Protein AF-A0A0G0SW68-F1 (afdb_monomer_lite)

Foldseek 3Di:
DDDDDDDDDDPVPDADDPDPPFHPVLVCLQVVLQVQLVVLVVDPDDPVVSVVSSVVSNVRSVQQNPPDDPNHRVVVVVVVVVCVVPPDPDDDDDPPPPDPPPDPPPPPPPPPPVPPPCPVVVVVVVVPDDPPDDPVNVVVVVVVVVVVVVVCVVVVDDDDDDDDDDDDDDDDDDDDDDDDDDDDDDDDDDDDDDCPDDDDDPDPPDDDDPDDDDDDDDDDDDDDDPDDDPDDDDPDDDDDDPVNDFDDPDPDPPDDDGWDADPVRDTDPPDDD

pLDDT: mean 71.44, std 17.66, range [34.44, 97.5]

Secondary structure (DSSP, 8-state):
----PPPPPPGGG---EEETTEEHHHHHHHHHHHHHHHHHHHS---HHHHHHHHHHHHHHHHHHHH-EETTEEHHHHHHHHHHHHHS-S------------S---S----------TTHHHHHHHHHHSPP---HHHHHHHHHHHHHHHHHHHHHS-----PPP-PPP---------PPPPPPPPPP-PPPPPP-----------------------------------S-----------GGGPPPPPPSSTT------B-TTSPBPTT---

Sequence (273 aa):
MDQQHPIPQQISSYQFRLVGDMTLKQFFQLAGGALVSLLFYASPLHPLIKWPFIIFFALLGVALAFLPFEERPLERWIVAFFRSIYSPTIFFWQQGSAKPVFFQEEATAPTEKIIAPGGEAALKAYLSAPPSRSPVLAVLENAEQAFLSKIAQLFGGGGYVPSPLAQGPSIQGQPQPQKRPAVAIPQTTPTPLADTGIRPKFVVEEKPTEGGGPVPQFQTTGVGQAWGSKGAITDHAAQFSAEAAPPLPPTTPNTIVGQILDEEGKIVDAAII

Structure (mmCIF, N/CA/C/O backbone):
data_AF-A0A0G0SW68-F1
#
_entry.id   AF-A0A0G0SW68-F1
#
loop_
_atom_site.group_PDB
_atom_site.id
_atom_site.type_symbol
_atom_site.label_atom_id
_atom_site.label_alt_id
_atom_site.label_comp_id
_atom_site.label_asym_id
_atom_site.label_entity_id
_atom_site.label_seq_id
_atom_site.pdbx_PDB_ins_code
_atom_site.Cartn_x
_atom_site.Cartn_y
_atom_site.Cartn_z
_atom_site.occupancy
_atom_site.B_iso_or_equiv
_atom_site.auth_seq_id
_atom_site.auth_comp_id
_atom_site.auth_asym_id
_atom_site.auth_atom_id
_atom_site.pdbx_PDB_model_num
ATOM 1 N N . MET A 1 1 ? -34.419 27.506 19.859 1.00 50.41 1 MET A N 1
ATOM 2 C CA . MET A 1 1 ? -33.889 26.998 18.575 1.00 50.41 1 MET A CA 1
ATOM 3 C C . MET A 1 1 ? -32.388 27.000 18.735 1.00 50.41 1 MET A C 1
ATOM 5 O O . MET A 1 1 ? -31.736 27.980 18.395 1.00 50.41 1 MET A O 1
ATOM 9 N N . ASP A 1 2 ? -31.875 25.975 19.402 1.00 56.81 2 ASP A N 1
ATOM 10 C CA . ASP A 1 2 ? -30.468 25.923 19.780 1.00 56.81 2 ASP A CA 1
ATOM 11 C C . ASP A 1 2 ? -29.635 25.631 18.532 1.00 56.81 2 ASP A C 1
ATOM 13 O O . ASP A 1 2 ? -29.923 24.706 17.772 1.00 56.81 2 ASP A O 1
ATOM 17 N N . GLN A 1 3 ? -28.660 26.497 18.259 1.00 69.56 3 GLN A N 1
ATOM 18 C CA . GLN A 1 3 ? -27.800 26.394 17.086 1.00 69.56 3 GLN A CA 1
ATOM 19 C C . GLN A 1 3 ? -26.857 25.208 17.268 1.00 69.56 3 GLN A C 1
ATOM 21 O O . GLN A 1 3 ? -25.884 25.294 18.010 1.00 69.56 3 GLN A O 1
ATOM 26 N N . GLN A 1 4 ? -27.157 24.105 16.584 1.00 71.00 4 GLN A N 1
ATOM 27 C CA . GLN A 1 4 ? -26.314 22.916 16.505 1.00 71.00 4 GLN A CA 1
ATOM 28 C C . GLN A 1 4 ? -24.911 23.310 16.009 1.00 71.00 4 GLN A C 1
ATOM 30 O O . GLN A 1 4 ? -24.737 23.708 14.856 1.00 71.00 4 GLN A O 1
ATOM 35 N N . HIS A 1 5 ? -23.903 23.217 16.872 1.00 68.38 5 HIS A N 1
ATOM 36 C CA . HIS A 1 5 ? -22.515 23.446 16.477 1.00 68.38 5 HIS A CA 1
ATOM 37 C C . HIS A 1 5 ? -22.052 22.265 15.605 1.00 68.38 5 HIS A C 1
ATOM 39 O O . HIS A 1 5 ? -22.295 21.113 15.979 1.00 68.38 5 HIS A O 1
ATOM 45 N N . PRO A 1 6 ? -21.418 22.504 14.443 1.00 79.56 6 PRO A N 1
ATOM 46 C CA . PRO A 1 6 ? -20.954 21.425 13.583 1.00 79.56 6 PRO A CA 1
ATOM 47 C C . PRO A 1 6 ? -19.900 20.579 14.305 1.00 79.56 6 PRO A C 1
ATOM 49 O O . PRO A 1 6 ? -18.955 21.099 14.898 1.00 79.56 6 PRO A O 1
ATOM 52 N N . ILE A 1 7 ? -20.080 19.260 14.253 1.00 78.94 7 ILE A N 1
ATOM 53 C CA . ILE A 1 7 ? -19.154 18.282 14.830 1.00 78.94 7 ILE A CA 1
ATOM 54 C C . ILE A 1 7 ? -17.830 18.354 14.050 1.00 78.94 7 ILE A C 1
ATOM 56 O O . ILE A 1 7 ? -17.869 18.360 12.815 1.00 78.94 7 ILE A O 1
ATOM 60 N N . PRO A 1 8 ? -16.662 18.397 14.722 1.00 71.31 8 PRO A N 1
ATOM 61 C CA . PRO A 1 8 ? -15.370 18.416 14.048 1.00 71.31 8 PRO A CA 1
ATOM 62 C C . PRO A 1 8 ? -15.222 17.181 13.153 1.00 71.31 8 PRO A C 1
ATOM 64 O O . PRO A 1 8 ? -15.280 16.038 13.609 1.00 71.31 8 PRO A O 1
ATOM 67 N N . GLN A 1 9 ? -15.050 17.431 11.856 1.00 73.75 9 GLN A N 1
ATOM 68 C CA . GLN A 1 9 ? -14.791 16.401 10.859 1.00 73.75 9 GLN A CA 1
ATOM 69 C C . GLN A 1 9 ? -13.461 15.713 11.187 1.00 73.75 9 GLN A C 1
ATOM 71 O O . GLN A 1 9 ? -12.481 16.372 11.540 1.00 73.75 9 GLN A O 1
ATOM 76 N N . GLN A 1 10 ? -13.420 14.383 11.098 1.00 70.62 10 GLN A N 1
ATOM 77 C CA . GLN A 1 10 ? -12.208 13.643 11.428 1.00 70.62 10 GLN A CA 1
ATOM 78 C C . GLN A 1 10 ? -11.068 13.982 10.458 1.00 70.62 10 GLN A C 1
ATOM 80 O O . GLN A 1 10 ? -11.148 13.722 9.263 1.00 70.62 10 GLN A O 1
ATOM 85 N N . ILE A 1 11 ? -9.970 14.500 11.007 1.00 65.44 11 ILE A N 1
ATOM 86 C CA . ILE A 1 11 ? -8.700 14.784 10.314 1.00 65.44 11 ILE A CA 1
ATOM 87 C C . ILE A 1 11 ? -7.854 13.528 10.018 1.00 65.44 11 ILE A C 1
ATOM 89 O O . ILE A 1 11 ? -6.738 13.630 9.514 1.00 65.44 11 ILE A O 1
ATOM 93 N N . SER A 1 12 ? -8.353 12.329 10.327 1.00 61.19 12 SER A N 1
ATOM 94 C CA . SER A 1 12 ? -7.591 11.074 10.249 1.00 61.19 12 SER A CA 1
ATOM 95 C C . SER A 1 12 ? -7.377 10.547 8.822 1.00 61.19 12 SER A C 1
ATOM 97 O O . SER A 1 12 ? -6.561 9.649 8.622 1.00 61.19 12 SER A O 1
ATOM 99 N N . SER A 1 13 ? -8.052 11.105 7.811 1.00 64.69 13 SER A N 1
ATOM 100 C CA . SER A 1 13 ? -7.931 10.675 6.410 1.00 64.69 13 SER A CA 1
ATOM 101 C C . SER A 1 13 ? -6.888 11.447 5.593 1.00 64.69 13 SER A C 1
ATOM 103 O O . SER A 1 13 ? -6.815 11.262 4.376 1.00 64.69 13 SER A O 1
ATOM 105 N N . TYR A 1 14 ? -6.082 12.317 6.213 1.00 75.94 14 TYR A N 1
ATOM 106 C CA . TYR A 1 14 ? -5.039 13.042 5.488 1.00 75.94 14 TYR A CA 1
ATOM 107 C C . TYR A 1 14 ? -3.876 12.109 5.129 1.00 75.94 14 TYR A C 1
ATOM 109 O O . TYR A 1 14 ? -3.091 11.694 5.981 1.00 75.94 14 TYR A O 1
ATOM 117 N N . GLN A 1 15 ? -3.747 11.784 3.843 1.00 74.25 15 GLN A N 1
ATOM 118 C CA . GLN A 1 15 ? -2.553 11.129 3.326 1.00 74.25 15 GLN A CA 1
ATOM 119 C C . GLN A 1 15 ? -1.513 12.181 2.961 1.00 74.25 15 GLN A C 1
ATOM 121 O O . GLN A 1 15 ? -1.759 13.065 2.141 1.00 74.25 15 GLN A O 1
ATOM 126 N N . PHE A 1 16 ? -0.332 12.055 3.556 1.00 76.12 16 PHE A N 1
ATOM 127 C CA . PHE A 1 16 ? 0.761 12.979 3.319 1.00 76.12 16 PHE A CA 1
ATOM 128 C C . PHE A 1 16 ? 1.252 12.883 1.865 1.00 76.12 16 PHE A C 1
ATOM 130 O O . PHE A 1 16 ? 1.788 11.853 1.433 1.00 76.12 16 PHE A O 1
ATOM 137 N N . ARG A 1 17 ? 1.062 13.969 1.112 1.00 82.50 17 ARG A N 1
ATOM 138 C CA . ARG A 1 17 ? 1.584 14.144 -0.246 1.00 82.50 17 ARG A CA 1
ATOM 139 C C . ARG A 1 17 ? 2.995 14.740 -0.141 1.00 82.50 17 ARG A C 1
ATOM 141 O O . ARG A 1 17 ? 3.138 15.928 0.113 1.00 82.50 17 ARG A O 1
ATOM 148 N N . LEU A 1 18 ? 4.034 13.898 -0.242 1.00 75.75 18 LEU A N 1
ATOM 149 C CA . LEU A 1 18 ? 5.449 14.323 -0.133 1.00 75.75 18 LEU A CA 1
ATOM 150 C C . LEU A 1 18 ? 6.017 14.753 -1.493 1.00 75.75 18 LEU A C 1
ATOM 152 O O . LEU A 1 18 ? 6.889 15.615 -1.550 1.00 75.75 18 LEU A O 1
ATOM 156 N N . VAL A 1 19 ? 5.545 14.141 -2.584 1.00 81.19 19 VAL A N 1
ATOM 157 C CA . VAL A 1 19 ? 6.078 14.346 -3.937 1.00 81.19 19 VAL A CA 1
ATOM 158 C C . VAL A 1 19 ? 4.934 14.768 -4.857 1.00 81.19 19 VAL A C 1
ATOM 160 O O . VAL A 1 19 ? 4.192 13.932 -5.370 1.00 81.19 19 VAL A O 1
ATOM 163 N N . GLY A 1 20 ? 4.767 16.078 -5.050 1.00 84.69 20 GLY A N 1
ATOM 164 C CA . GLY A 1 20 ? 3.671 16.633 -5.853 1.00 84.69 20 GLY A CA 1
ATOM 165 C C . GLY A 1 20 ? 2.295 16.284 -5.278 1.00 84.69 20 GLY A C 1
ATOM 166 O O . GLY A 1 20 ? 2.077 16.414 -4.077 1.00 84.69 20 GLY A O 1
ATOM 167 N N . ASP A 1 21 ? 1.380 15.818 -6.136 1.00 84.50 21 ASP A N 1
ATOM 168 C CA . ASP A 1 21 ? 0.029 15.387 -5.740 1.00 84.50 21 ASP A CA 1
ATOM 169 C C . ASP A 1 21 ? -0.045 13.927 -5.245 1.00 84.50 21 ASP A C 1
ATOM 171 O O . ASP A 1 21 ? -1.121 13.389 -4.985 1.00 84.50 21 ASP A O 1
ATOM 175 N N . MET A 1 22 ? 1.107 13.259 -5.119 1.00 89.56 22 MET A N 1
ATOM 176 C CA . MET A 1 22 ? 1.187 11.835 -4.802 1.00 89.56 22 MET A CA 1
ATOM 177 C C . MET A 1 22 ? 1.629 11.586 -3.365 1.00 89.56 22 MET A C 1
ATOM 179 O O . MET A 1 22 ? 2.493 12.270 -2.804 1.00 89.56 22 MET A O 1
ATOM 183 N N . THR A 1 23 ? 1.079 10.527 -2.778 1.00 90.31 23 THR A N 1
ATOM 184 C CA . THR A 1 23 ? 1.554 10.005 -1.494 1.00 90.31 23 THR A CA 1
ATOM 185 C C . THR A 1 23 ? 2.922 9.343 -1.642 1.00 90.31 23 THR A C 1
ATOM 187 O O . THR A 1 23 ? 3.271 8.825 -2.706 1.00 90.31 23 THR A O 1
ATOM 190 N N . LEU A 1 24 ? 3.694 9.287 -0.551 1.00 89.81 24 LEU A N 1
ATOM 191 C CA . LEU A 1 24 ? 5.004 8.620 -0.544 1.00 89.81 24 LEU A CA 1
ATOM 192 C C . LEU A 1 24 ? 4.914 7.154 -1.009 1.00 89.81 24 LEU A C 1
ATOM 194 O O . LEU A 1 24 ? 5.783 6.661 -1.724 1.00 89.81 24 LEU A O 1
ATOM 198 N N . LYS A 1 25 ? 3.821 6.471 -0.655 1.00 89.06 25 LYS A N 1
ATOM 199 C CA . LYS A 1 25 ? 3.562 5.091 -1.070 1.00 89.06 25 LYS A CA 1
ATOM 200 C C . LYS A 1 25 ? 3.411 4.964 -2.591 1.00 89.06 25 LYS A C 1
ATOM 202 O O . LYS A 1 25 ? 4.042 4.101 -3.197 1.00 89.06 25 LYS A O 1
ATOM 207 N N . GLN A 1 26 ? 2.606 5.834 -3.199 1.00 91.31 26 GLN A N 1
ATOM 208 C CA . GLN A 1 26 ? 2.373 5.844 -4.647 1.00 91.31 26 GLN A CA 1
ATOM 209 C C . GLN A 1 26 ? 3.649 6.175 -5.421 1.00 91.31 26 GLN A C 1
ATOM 211 O O . GLN A 1 26 ? 3.911 5.574 -6.462 1.00 91.31 26 GLN A O 1
ATOM 216 N N . PHE A 1 27 ? 4.481 7.074 -4.885 1.00 92.44 27 PHE A N 1
ATOM 217 C CA . PHE A 1 27 ? 5.791 7.365 -5.460 1.00 92.44 27 PHE A CA 1
ATOM 218 C C . PHE A 1 27 ? 6.685 6.117 -5.504 1.00 92.44 27 PHE A C 1
ATOM 220 O O . PHE A 1 27 ? 7.244 5.816 -6.555 1.00 92.44 27 PHE A O 1
ATOM 227 N N . PHE A 1 28 ? 6.779 5.344 -4.415 1.00 93.00 28 PHE A N 1
ATOM 228 C CA . PHE A 1 28 ? 7.575 4.110 -4.408 1.00 93.00 28 PHE A CA 1
ATOM 229 C C . PHE A 1 28 ? 7.036 3.035 -5.357 1.00 93.00 28 PHE A C 1
ATOM 231 O O . PHE A 1 28 ? 7.828 2.333 -5.981 1.00 93.00 28 PHE A O 1
ATOM 238 N N . GLN A 1 29 ? 5.715 2.913 -5.505 1.00 93.44 29 GLN A N 1
ATOM 239 C CA . GLN A 1 29 ? 5.109 1.978 -6.461 1.00 93.44 29 GLN A CA 1
ATOM 240 C C . GLN A 1 29 ? 5.448 2.358 -7.911 1.00 93.44 29 GLN A C 1
ATOM 242 O O . GLN A 1 29 ? 5.875 1.505 -8.693 1.00 93.44 29 GLN A O 1
ATOM 247 N N . LEU A 1 30 ? 5.326 3.645 -8.251 1.00 94.69 30 LEU A N 1
ATOM 248 C CA . LEU A 1 30 ? 5.670 4.164 -9.573 1.00 94.69 30 LEU A CA 1
ATOM 249 C C . LEU A 1 30 ? 7.175 4.034 -9.854 1.00 94.69 30 LEU A C 1
ATOM 251 O O . LEU A 1 30 ? 7.570 3.523 -10.902 1.00 94.69 30 LEU A O 1
ATOM 255 N N . ALA A 1 31 ? 8.013 4.441 -8.897 1.00 95.12 31 ALA A N 1
ATOM 256 C CA . ALA A 1 31 ? 9.465 4.330 -8.983 1.00 95.12 31 ALA A CA 1
ATOM 257 C C . ALA A 1 31 ? 9.915 2.867 -9.096 1.00 95.12 31 ALA A C 1
ATOM 259 O O . ALA A 1 31 ? 10.811 2.568 -9.878 1.00 95.12 31 ALA A O 1
ATOM 260 N N . GLY A 1 32 ? 9.268 1.946 -8.377 1.00 96.00 32 GLY A N 1
ATOM 261 C CA . GLY A 1 32 ? 9.519 0.510 -8.480 1.00 96.00 32 GLY A CA 1
ATOM 262 C C . GLY A 1 32 ? 9.210 -0.036 -9.875 1.00 96.00 32 GLY A C 1
ATOM 263 O O . GLY A 1 32 ? 10.051 -0.714 -10.462 1.00 96.00 32 GLY A O 1
ATOM 264 N N . GLY A 1 33 ? 8.052 0.311 -10.449 1.00 95.94 33 GLY A N 1
ATOM 265 C CA . GLY A 1 33 ? 7.707 -0.074 -11.824 1.00 95.94 33 GLY A CA 1
ATOM 266 C C . GLY A 1 33 ? 8.669 0.506 -12.866 1.00 95.94 33 GLY A C 1
ATOM 267 O O . GLY A 1 33 ? 9.113 -0.209 -13.766 1.00 95.94 33 GLY A O 1
ATOM 268 N N . ALA A 1 34 ? 9.066 1.772 -12.703 1.00 96.44 34 ALA A N 1
ATOM 269 C CA . ALA A 1 34 ? 10.058 2.421 -13.559 1.00 96.44 34 ALA A CA 1
ATOM 270 C C . ALA A 1 34 ? 11.451 1.781 -13.429 1.00 96.44 34 ALA A C 1
ATOM 272 O O . ALA A 1 34 ? 12.117 1.553 -14.437 1.00 96.44 34 ALA A O 1
ATOM 273 N N . LEU A 1 35 ? 11.874 1.431 -12.211 1.00 97.50 35 LEU A N 1
ATOM 274 C CA . LEU A 1 35 ? 13.145 0.758 -11.952 1.00 97.50 35 LEU A CA 1
ATOM 275 C C . LEU A 1 35 ? 13.176 -0.632 -12.596 1.00 97.50 35 LEU A C 1
ATOM 277 O O . LEU A 1 35 ? 14.143 -0.969 -13.272 1.00 97.50 35 LEU A O 1
ATOM 281 N N . VAL A 1 36 ? 12.114 -1.427 -12.442 1.00 96.94 36 VAL A N 1
ATOM 282 C CA . VAL A 1 36 ? 12.018 -2.748 -13.084 1.00 96.94 36 VAL A CA 1
ATOM 283 C C . VAL A 1 36 ? 12.014 -2.611 -14.609 1.00 96.94 36 VAL A C 1
ATOM 285 O O . VAL A 1 36 ? 12.735 -3.335 -15.293 1.00 96.94 36 VAL A O 1
ATOM 288 N N . SER A 1 37 ? 11.275 -1.642 -15.150 1.00 95.88 37 SER A N 1
ATOM 289 C CA . SER A 1 37 ? 11.279 -1.325 -16.582 1.00 95.88 37 SER A CA 1
ATOM 290 C C . SER A 1 37 ? 12.687 -0.960 -17.088 1.00 95.88 37 SER A C 1
ATOM 292 O O . SER A 1 37 ? 13.136 -1.473 -18.117 1.00 95.88 37 SER A O 1
ATOM 294 N N . LEU A 1 38 ? 13.440 -0.168 -16.315 1.00 96.25 38 LEU A N 1
ATOM 295 C CA . LEU A 1 38 ? 14.835 0.175 -16.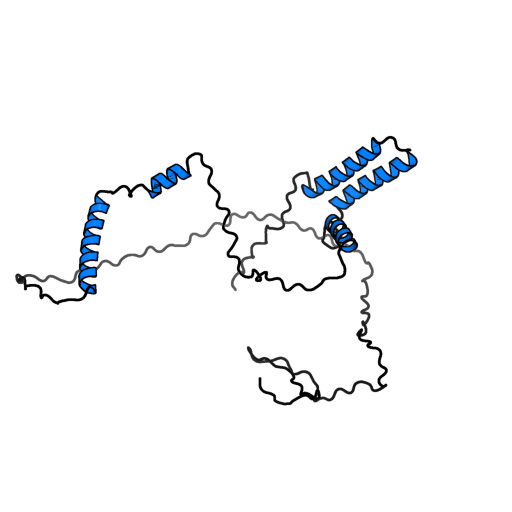598 1.00 96.25 38 LEU A CA 1
ATOM 296 C C . LEU A 1 38 ? 15.763 -1.052 -16.562 1.00 96.25 38 LEU A C 1
ATOM 298 O O . LEU A 1 38 ? 16.641 -1.173 -17.416 1.00 96.25 38 LEU A O 1
ATOM 302 N N . LEU A 1 39 ? 15.560 -1.987 -15.628 1.00 96.06 39 LEU A N 1
ATOM 303 C CA . LEU A 1 39 ? 16.325 -3.240 -15.580 1.00 96.06 39 LEU A CA 1
ATOM 304 C C . LEU A 1 39 ? 16.094 -4.093 -16.836 1.00 96.06 39 LEU A C 1
ATOM 306 O O . LEU A 1 39 ? 17.053 -4.611 -17.409 1.00 96.06 39 LEU A O 1
ATOM 310 N N . PHE A 1 40 ? 14.851 -4.193 -17.318 1.00 95.44 40 PHE A N 1
ATOM 311 C CA . PHE A 1 40 ? 14.561 -4.866 -18.591 1.00 95.44 40 PHE A CA 1
ATOM 312 C C . PHE A 1 40 ? 15.162 -4.133 -19.790 1.00 95.44 40 PHE A C 1
ATOM 314 O O . PHE A 1 40 ? 15.608 -4.779 -20.739 1.00 95.44 40 PHE A O 1
ATOM 321 N N . TYR A 1 41 ? 15.217 -2.802 -19.748 1.00 94.56 41 TYR A N 1
ATOM 322 C CA . TYR A 1 41 ? 15.881 -2.009 -20.777 1.00 94.56 41 TYR A CA 1
ATOM 323 C C . TYR A 1 41 ? 17.396 -2.252 -20.833 1.00 94.56 41 TYR A C 1
ATOM 325 O O . TYR A 1 41 ? 17.945 -2.349 -21.934 1.00 94.56 41 TYR A O 1
ATOM 333 N N . ALA A 1 42 ? 18.045 -2.387 -19.672 1.00 94.31 42 ALA A N 1
ATOM 334 C CA . ALA A 1 42 ? 19.479 -2.651 -19.541 1.00 94.31 42 ALA A CA 1
ATOM 335 C C . ALA A 1 42 ? 19.871 -4.118 -19.815 1.00 94.31 42 ALA A C 1
ATOM 337 O O . ALA A 1 42 ? 21.040 -4.409 -20.061 1.00 94.31 42 ALA A O 1
ATOM 338 N N . SER A 1 43 ? 18.912 -5.045 -19.778 1.00 94.62 43 SER A N 1
ATOM 339 C CA . SER A 1 43 ? 19.151 -6.468 -20.028 1.00 94.62 43 SER A CA 1
ATOM 340 C C . SER A 1 43 ? 19.413 -6.758 -21.521 1.00 94.62 43 SER A C 1
ATOM 342 O O . SER A 1 43 ? 18.729 -6.191 -22.381 1.00 94.62 43 SER A O 1
ATOM 344 N N . PRO A 1 44 ? 20.348 -7.668 -21.872 1.00 92.31 44 PRO A N 1
ATOM 345 C CA . PRO A 1 44 ? 20.684 -8.023 -23.258 1.00 92.31 44 PRO A CA 1
ATOM 346 C C . PRO A 1 44 ? 19.642 -8.955 -23.918 1.00 92.31 44 PRO A C 1
ATOM 348 O O . PRO A 1 44 ? 19.984 -9.958 -24.541 1.00 92.31 44 PRO A O 1
ATOM 351 N N . LEU A 1 45 ? 18.350 -8.643 -23.783 1.00 91.44 45 LEU A N 1
ATOM 352 C CA . LEU A 1 45 ? 17.250 -9.402 -24.386 1.00 91.44 45 LEU A CA 1
ATOM 353 C C . LEU A 1 45 ? 16.948 -8.932 -25.814 1.00 91.44 45 LEU A C 1
ATOM 355 O O . LEU A 1 45 ? 17.117 -7.760 -26.159 1.00 91.44 45 LEU A O 1
ATOM 359 N N . HIS A 1 46 ? 16.426 -9.846 -26.639 1.00 94.00 46 HIS A N 1
ATOM 360 C CA . HIS A 1 46 ? 16.016 -9.533 -28.007 1.00 94.00 46 HIS A CA 1
ATOM 361 C C . HIS A 1 46 ? 14.966 -8.398 -28.023 1.00 94.00 46 HIS A C 1
ATOM 363 O O . HIS A 1 46 ? 13.989 -8.474 -27.265 1.00 94.00 46 HIS A O 1
ATOM 369 N N . PRO A 1 47 ? 15.094 -7.371 -28.893 1.00 92.25 47 PRO A N 1
ATOM 370 C CA . PRO A 1 47 ? 14.221 -6.192 -28.881 1.00 92.25 47 PRO A CA 1
ATOM 371 C C . PRO A 1 47 ? 12.719 -6.502 -28.932 1.00 92.25 47 PRO A C 1
ATOM 373 O O . PRO A 1 47 ? 11.940 -5.833 -28.260 1.00 92.25 47 PRO A O 1
ATOM 376 N N . LEU A 1 48 ? 12.327 -7.547 -29.670 1.00 94.81 48 LEU A N 1
ATOM 377 C CA . LEU A 1 48 ? 10.932 -7.985 -29.808 1.00 94.81 48 LEU A CA 1
ATOM 378 C C . LEU A 1 48 ? 10.274 -8.363 -28.470 1.00 94.81 48 LEU A C 1
ATOM 380 O O . LEU A 1 48 ? 9.101 -8.085 -28.263 1.00 94.81 48 LEU A O 1
ATOM 384 N N . ILE A 1 49 ? 11.031 -8.987 -27.566 1.00 93.38 49 ILE A N 1
ATOM 385 C CA . ILE A 1 49 ? 10.541 -9.408 -26.245 1.00 93.38 49 ILE A CA 1
ATOM 386 C C . ILE A 1 49 ? 10.762 -8.282 -25.233 1.00 93.38 49 ILE A C 1
ATOM 388 O O . ILE A 1 49 ? 9.949 -8.061 -24.344 1.00 93.38 49 ILE A O 1
ATOM 392 N N . LYS A 1 50 ? 11.841 -7.517 -25.391 1.00 94.44 50 LYS A N 1
ATOM 393 C CA . LYS A 1 50 ? 12.212 -6.443 -24.472 1.00 94.44 50 LYS A CA 1
ATOM 394 C C . LYS A 1 50 ? 11.138 -5.352 -24.358 1.00 94.44 50 LYS A C 1
ATOM 396 O O . LYS A 1 50 ? 10.725 -5.013 -23.253 1.00 94.44 50 LYS A O 1
ATOM 401 N N . TRP A 1 51 ? 10.684 -4.809 -25.486 1.00 95.00 51 TRP A N 1
ATOM 402 C CA . TRP A 1 51 ? 9.716 -3.705 -25.515 1.00 95.00 51 TRP A CA 1
ATOM 403 C C . TRP A 1 51 ? 8.381 -3.994 -24.809 1.00 95.00 51 TRP A C 1
ATOM 405 O O . TRP A 1 51 ? 7.974 -3.158 -23.999 1.00 95.00 51 TRP A O 1
ATOM 415 N N . PRO A 1 52 ? 7.704 -5.140 -25.033 1.00 95.81 52 PRO A N 1
ATOM 416 C CA . PRO A 1 52 ? 6.461 -5.423 -24.324 1.00 95.81 52 PRO A CA 1
ATOM 417 C C . PRO A 1 52 ? 6.669 -5.555 -22.813 1.00 95.81 52 PRO A C 1
ATOM 419 O O . PRO A 1 52 ? 5.842 -5.049 -22.064 1.00 95.81 52 PRO A O 1
ATOM 422 N N . PHE A 1 53 ? 7.782 -6.134 -22.344 1.00 95.75 53 PHE A N 1
ATOM 423 C CA . PHE A 1 53 ? 8.079 -6.190 -20.906 1.00 95.75 53 PHE A CA 1
ATOM 424 C C . PHE A 1 53 ? 8.309 -4.800 -20.299 1.00 95.75 53 PHE A C 1
ATOM 426 O O . PHE A 1 53 ? 7.754 -4.499 -19.244 1.00 95.75 53 PHE A O 1
ATOM 433 N N . ILE A 1 54 ? 9.063 -3.928 -20.976 1.00 96.19 54 ILE A N 1
ATOM 434 C CA . ILE A 1 54 ? 9.285 -2.537 -20.539 1.00 96.19 54 ILE A CA 1
ATOM 435 C C . ILE A 1 54 ? 7.950 -1.806 -20.372 1.00 96.19 54 ILE A C 1
ATOM 437 O O . ILE A 1 54 ? 7.708 -1.208 -19.320 1.00 96.19 54 ILE A O 1
ATOM 441 N N . ILE A 1 55 ? 7.090 -1.873 -21.394 1.00 96.88 55 ILE A N 1
ATOM 442 C CA . ILE A 1 55 ? 5.780 -1.209 -21.403 1.00 96.88 55 ILE A CA 1
ATOM 443 C C . ILE A 1 55 ? 4.872 -1.811 -20.331 1.00 96.88 55 ILE A C 1
ATOM 445 O O . ILE A 1 55 ? 4.235 -1.069 -19.588 1.00 96.88 55 ILE A O 1
ATOM 449 N N . PHE A 1 56 ? 4.846 -3.139 -20.213 1.00 96.94 56 PHE A N 1
ATOM 450 C CA . PHE A 1 56 ? 4.042 -3.843 -19.222 1.00 96.94 56 PHE A CA 1
ATOM 451 C C . PHE A 1 56 ? 4.408 -3.427 -17.795 1.00 96.94 56 PHE A C 1
ATOM 453 O O . PHE A 1 56 ? 3.528 -3.029 -17.037 1.00 96.94 56 PHE A O 1
ATOM 460 N N . PHE A 1 57 ? 5.694 -3.448 -17.430 1.00 96.88 57 PHE A N 1
ATOM 461 C CA . PHE A 1 57 ? 6.126 -3.071 -16.081 1.00 96.88 57 PHE A CA 1
ATOM 462 C C . PHE A 1 57 ? 5.986 -1.570 -15.802 1.00 96.88 57 PHE A C 1
ATOM 464 O O . PHE A 1 57 ? 5.651 -1.192 -14.678 1.00 96.88 57 PHE A O 1
ATOM 471 N N . ALA A 1 58 ? 6.172 -0.716 -16.813 1.00 96.31 58 ALA A N 1
ATOM 472 C CA . ALA A 1 58 ? 5.922 0.716 -16.680 1.00 96.31 58 ALA A CA 1
ATOM 473 C C . ALA A 1 58 ? 4.431 1.004 -16.424 1.00 96.31 58 ALA A C 1
ATOM 475 O O . ALA A 1 58 ? 4.094 1.696 -15.462 1.00 96.31 58 ALA A O 1
ATOM 476 N N . LEU A 1 59 ? 3.533 0.422 -17.230 1.00 96.38 59 LEU A N 1
ATOM 477 C CA . LEU A 1 59 ? 2.085 0.550 -17.041 1.00 96.38 59 LEU A CA 1
ATOM 478 C C . LEU A 1 59 ? 1.624 -0.057 -15.719 1.00 96.38 59 LEU A C 1
ATOM 480 O O . LEU A 1 59 ? 0.782 0.532 -15.047 1.00 96.38 59 LEU A O 1
ATOM 484 N N . LEU A 1 60 ? 2.193 -1.192 -15.314 1.00 95.56 60 LEU A N 1
ATOM 485 C CA . LEU A 1 60 ? 1.881 -1.820 -14.035 1.00 95.56 60 LEU A CA 1
ATOM 486 C C . LEU A 1 60 ? 2.258 -0.914 -12.853 1.00 95.56 60 LEU A C 1
ATOM 488 O O . LEU A 1 60 ? 1.478 -0.796 -11.912 1.00 95.56 60 LEU A O 1
ATOM 492 N N . GLY A 1 61 ? 3.407 -0.231 -12.912 1.00 95.38 61 GLY A N 1
ATOM 493 C CA . GLY A 1 61 ? 3.802 0.758 -11.903 1.00 95.38 61 GLY A CA 1
ATOM 494 C C . GLY A 1 61 ? 2.819 1.927 -11.796 1.00 95.38 61 GLY A C 1
ATOM 495 O O . GLY A 1 61 ? 2.439 2.319 -10.693 1.00 95.38 61 GLY A O 1
ATOM 496 N N . VAL A 1 62 ? 2.353 2.441 -12.939 1.00 94.81 62 VAL A N 1
ATOM 497 C CA . VAL A 1 62 ? 1.327 3.498 -12.995 1.00 94.81 62 VAL A CA 1
ATOM 498 C C . VAL A 1 62 ? -0.009 3.000 -12.444 1.00 94.81 62 VAL A C 1
ATOM 500 O O . VAL A 1 62 ? -0.616 3.672 -11.611 1.00 94.81 62 VAL A O 1
ATOM 503 N N . ALA A 1 63 ? -0.449 1.810 -12.854 1.00 94.25 63 ALA A N 1
ATOM 504 C CA . ALA A 1 63 ? -1.692 1.210 -12.383 1.00 94.25 63 ALA A CA 1
ATOM 505 C C . ALA A 1 63 ? -1.669 0.980 -10.864 1.00 94.25 63 ALA A C 1
ATOM 507 O O . ALA A 1 63 ? -2.633 1.306 -10.180 1.00 94.25 63 ALA A O 1
ATOM 508 N N . LEU A 1 64 ? -0.557 0.496 -10.307 1.00 93.44 64 LEU A N 1
ATOM 509 C CA . LEU A 1 64 ? -0.418 0.299 -8.861 1.00 93.44 64 LEU A CA 1
ATOM 510 C C . LEU A 1 64 ? -0.527 1.602 -8.061 1.00 93.44 64 LEU A C 1
ATOM 512 O O . LEU A 1 64 ? -1.116 1.592 -6.979 1.00 93.44 64 LEU A O 1
ATOM 516 N N . ALA A 1 65 ? 0.017 2.697 -8.596 1.00 91.75 65 ALA A N 1
ATOM 517 C CA . ALA A 1 65 ? 0.032 4.000 -7.941 1.00 91.75 65 ALA A CA 1
ATOM 518 C C . ALA A 1 65 ? -1.307 4.749 -8.040 1.00 91.75 65 ALA A C 1
ATOM 520 O O . ALA A 1 65 ? -1.720 5.403 -7.079 1.00 91.75 65 ALA A O 1
ATOM 521 N N . PHE A 1 66 ? -1.988 4.668 -9.184 1.00 90.88 66 PHE A N 1
ATOM 522 C CA . PHE A 1 66 ? -3.108 5.561 -9.495 1.00 90.88 66 PHE A CA 1
ATOM 523 C C . PHE A 1 66 ? -4.444 4.878 -9.755 1.00 90.88 66 PHE A C 1
ATOM 525 O O . PHE A 1 66 ? -5.446 5.584 -9.836 1.00 90.88 66 PHE A O 1
ATOM 532 N N . LEU A 1 67 ? -4.491 3.551 -9.890 1.00 91.94 67 LEU A N 1
ATOM 533 C CA . LEU A 1 67 ? -5.728 2.836 -10.189 1.00 91.94 67 LEU A CA 1
ATOM 534 C C . LEU A 1 67 ? -6.313 2.212 -8.908 1.00 91.94 67 LEU A C 1
ATOM 536 O O . LEU A 1 67 ? -5.898 1.121 -8.503 1.00 91.94 67 LEU A O 1
ATOM 540 N N . PRO A 1 68 ? -7.261 2.884 -8.230 1.00 87.38 68 PRO A N 1
ATOM 541 C CA . PRO A 1 68 ? -8.067 2.241 -7.204 1.00 87.38 68 PRO A CA 1
ATOM 542 C C . PRO A 1 68 ? -9.058 1.265 -7.852 1.00 87.38 68 PRO A C 1
ATOM 544 O O . PRO A 1 68 ? -9.610 1.536 -8.917 1.00 87.38 68 PRO A O 1
ATOM 547 N N . PHE A 1 69 ? -9.300 0.135 -7.191 1.00 89.06 69 PHE A N 1
ATOM 548 C CA . PHE A 1 69 ? -10.303 -0.851 -7.584 1.00 89.06 69 PHE A CA 1
ATOM 549 C C . PHE A 1 69 ? -11.191 -1.153 -6.375 1.00 89.06 69 PHE A C 1
ATOM 551 O O . PHE A 1 69 ? -10.675 -1.576 -5.336 1.00 89.06 69 PHE A O 1
ATOM 558 N N . GLU A 1 70 ? -12.501 -0.917 -6.500 1.00 86.56 70 GLU A N 1
ATOM 559 C CA . GLU A 1 70 ? -13.491 -1.173 -5.438 1.00 86.56 70 GLU A CA 1
ATOM 560 C C . GLU A 1 70 ? -13.097 -0.519 -4.095 1.00 86.56 70 GLU A C 1
ATOM 562 O O . GLU A 1 70 ? -12.936 -1.193 -3.076 1.00 86.56 70 GLU A O 1
ATOM 567 N N . GLU A 1 71 ? -12.838 0.797 -4.097 1.00 86.38 71 GLU A N 1
ATOM 568 C CA . GLU A 1 71 ? -12.468 1.585 -2.898 1.00 86.38 71 GLU A CA 1
ATOM 569 C C . GLU A 1 71 ? -11.142 1.169 -2.218 1.00 86.38 71 GLU A C 1
ATOM 571 O O . GLU A 1 71 ? -10.812 1.595 -1.101 1.00 86.38 71 GLU A O 1
ATOM 576 N N . ARG A 1 72 ? -10.337 0.316 -2.866 1.00 88.56 72 ARG A N 1
ATOM 577 C CA . ARG A 1 72 ? -9.055 -0.172 -2.338 1.00 88.56 72 ARG A CA 1
ATOM 578 C C . ARG A 1 72 ? -7.932 -0.014 -3.370 1.00 88.56 72 ARG A C 1
ATOM 580 O O . ARG A 1 72 ? -8.149 -0.187 -4.565 1.00 88.56 72 ARG A O 1
ATOM 587 N N . PRO A 1 73 ? -6.694 0.278 -2.932 1.00 90.44 73 PRO A N 1
ATOM 588 C CA . PRO A 1 73 ? -5.550 0.306 -3.838 1.00 90.44 73 PRO A CA 1
ATOM 589 C C . PRO A 1 73 ? -5.273 -1.094 -4.403 1.00 90.44 73 PRO A C 1
ATOM 591 O O . PRO A 1 73 ? -5.360 -2.084 -3.670 1.00 90.44 73 PRO A O 1
ATOM 594 N N . LEU A 1 74 ? -4.872 -1.171 -5.675 1.00 91.00 74 LEU A N 1
ATOM 595 C CA . LEU A 1 74 ? -4.639 -2.426 -6.405 1.00 91.00 74 LEU A CA 1
ATOM 596 C C . LEU A 1 74 ? -3.625 -3.359 -5.717 1.00 91.00 74 LEU A C 1
ATOM 598 O O . LEU A 1 74 ? -3.776 -4.576 -5.744 1.00 91.00 74 LEU A O 1
ATOM 602 N N . GLU A 1 75 ? -2.638 -2.813 -5.005 1.00 89.69 75 GLU A N 1
ATOM 603 C CA . GLU A 1 75 ? -1.686 -3.607 -4.214 1.00 89.69 75 GLU A CA 1
ATOM 604 C C . GLU A 1 75 ? -2.378 -4.531 -3.195 1.00 89.69 75 GLU A C 1
ATOM 606 O O . GLU A 1 75 ? -1.970 -5.681 -3.030 1.00 89.69 75 GLU A O 1
ATOM 611 N N . ARG A 1 76 ? -3.454 -4.067 -2.536 1.00 91.50 76 ARG A N 1
ATOM 612 C CA . ARG A 1 76 ? -4.208 -4.913 -1.594 1.00 91.50 76 ARG A CA 1
ATOM 613 C C . ARG A 1 76 ? -4.842 -6.099 -2.304 1.00 91.50 76 ARG A C 1
ATOM 615 O O . ARG A 1 76 ? -4.846 -7.190 -1.742 1.00 91.50 76 ARG A O 1
ATOM 622 N N . TRP A 1 77 ? -5.334 -5.890 -3.521 1.00 92.62 77 TRP A N 1
ATOM 623 C CA . TRP A 1 77 ? -5.896 -6.953 -4.345 1.00 92.62 77 TRP A CA 1
ATOM 624 C C . TRP A 1 77 ? -4.842 -7.980 -4.740 1.00 92.62 77 TRP A C 1
ATOM 626 O O . TRP A 1 77 ? -5.098 -9.170 -4.608 1.00 92.62 77 TRP A O 1
ATOM 636 N N . ILE A 1 78 ? -3.636 -7.548 -5.120 1.00 92.12 78 ILE A N 1
ATOM 637 C CA . ILE A 1 78 ? -2.531 -8.468 -5.434 1.00 92.12 78 ILE A CA 1
ATOM 638 C C . ILE A 1 78 ? -2.169 -9.328 -4.217 1.00 92.12 78 ILE A C 1
ATOM 640 O O . ILE A 1 78 ? -2.062 -10.550 -4.327 1.00 92.12 78 ILE A O 1
ATOM 644 N N . VAL A 1 79 ? -2.010 -8.713 -3.042 1.00 93.62 79 VAL A N 1
ATOM 645 C CA . VAL A 1 79 ? -1.682 -9.453 -1.813 1.00 93.62 79 VAL A CA 1
ATOM 646 C C . VAL A 1 79 ? -2.812 -10.410 -1.432 1.00 93.62 79 VAL A C 1
ATOM 648 O O . VAL A 1 79 ? -2.546 -11.558 -1.080 1.00 93.62 79 VAL A O 1
ATOM 651 N N . ALA A 1 80 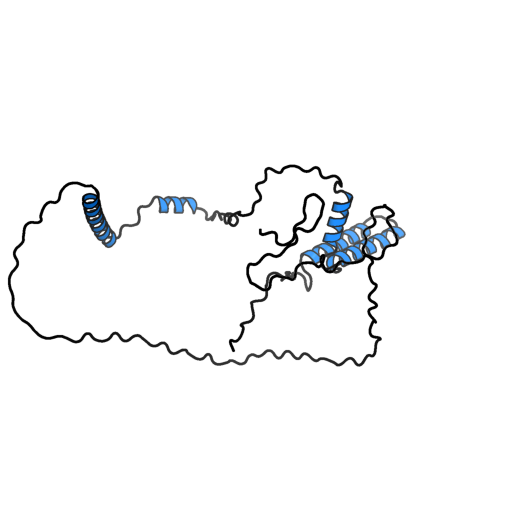? -4.068 -9.968 -1.527 1.00 93.00 80 ALA A N 1
ATOM 652 C CA . ALA A 1 80 ? -5.232 -10.805 -1.253 1.00 93.00 80 ALA A CA 1
ATOM 653 C C . ALA A 1 80 ? -5.345 -11.975 -2.238 1.00 93.00 80 ALA A C 1
ATOM 655 O O . ALA A 1 80 ? -5.630 -13.089 -1.814 1.00 93.00 80 ALA A O 1
ATOM 656 N N . PHE A 1 81 ? -5.058 -11.749 -3.520 1.00 93.94 81 PHE A N 1
ATOM 657 C CA . PHE A 1 81 ? -5.062 -12.773 -4.558 1.00 93.94 81 PHE A CA 1
ATOM 658 C C . PHE A 1 81 ? -4.058 -13.882 -4.240 1.00 93.94 81 PHE A C 1
ATOM 660 O O . PHE A 1 81 ? -4.453 -15.039 -4.095 1.00 93.94 81 PHE A O 1
ATOM 667 N N . PHE A 1 82 ? -2.787 -13.537 -4.016 1.00 95.19 82 PHE A N 1
ATOM 668 C CA . PHE A 1 82 ? -1.778 -14.536 -3.652 1.00 95.19 82 PHE A CA 1
ATOM 669 C C . PHE A 1 82 ? -2.095 -15.215 -2.322 1.00 95.19 82 PHE A C 1
ATOM 671 O O . PHE A 1 82 ? -1.970 -16.434 -2.206 1.00 95.19 82 PHE A O 1
ATOM 678 N N . ARG A 1 83 ? -2.567 -14.454 -1.331 1.00 94.12 83 ARG A N 1
ATOM 679 C CA . ARG A 1 83 ? -2.999 -15.023 -0.055 1.00 94.12 83 ARG A CA 1
ATOM 680 C C . ARG A 1 83 ? -4.156 -16.001 -0.234 1.00 94.12 83 ARG A C 1
ATOM 682 O O . ARG A 1 83 ? -4.139 -17.021 0.431 1.00 94.12 83 ARG A O 1
ATOM 689 N N . SER A 1 84 ? -5.107 -15.730 -1.123 1.00 93.62 84 SER A N 1
ATOM 690 C CA . SER A 1 84 ? -6.245 -16.620 -1.382 1.00 93.62 84 SER A CA 1
ATOM 691 C C . SER A 1 84 ? -5.844 -17.901 -2.114 1.00 93.62 84 SER A C 1
ATOM 693 O O . SER A 1 84 ? -6.362 -18.966 -1.795 1.00 93.62 84 SER A O 1
ATOM 695 N N . ILE A 1 85 ? -4.886 -17.819 -3.045 1.00 95.06 85 ILE A N 1
ATOM 696 C CA . ILE A 1 85 ? -4.397 -18.978 -3.807 1.00 95.06 85 ILE A CA 1
ATOM 697 C C . ILE A 1 85 ? -3.624 -19.935 -2.907 1.00 95.06 85 ILE A C 1
ATOM 699 O O . ILE A 1 85 ? -3.793 -21.147 -2.997 1.00 95.06 85 ILE A O 1
ATOM 703 N N . TYR A 1 86 ? -2.761 -19.390 -2.051 1.00 95.06 86 TYR A N 1
ATOM 704 C CA . TYR A 1 86 ? -1.884 -20.196 -1.208 1.00 95.06 86 TYR A CA 1
ATOM 705 C C . TYR A 1 86 ? -2.448 -20.440 0.196 1.00 95.06 86 TYR A C 1
ATOM 707 O O . TYR A 1 86 ? -1.830 -21.165 0.975 1.00 95.06 86 TYR A O 1
ATOM 715 N N . SER A 1 87 ? -3.598 -19.856 0.553 1.00 91.44 87 SER A N 1
ATOM 716 C CA . SER A 1 87 ? -4.221 -20.136 1.846 1.00 91.44 87 SER A CA 1
ATOM 717 C C . SER A 1 87 ? -4.821 -21.541 1.874 1.00 91.44 87 SER A C 1
ATOM 719 O O . SER A 1 87 ? -5.514 -21.921 0.928 1.00 91.44 87 SER A O 1
ATOM 721 N N . PRO A 1 88 ? -4.632 -22.296 2.969 1.00 90.56 88 PRO A N 1
ATOM 722 C CA . PRO A 1 88 ? -5.304 -23.573 3.141 1.00 90.56 88 PRO A CA 1
ATOM 723 C C . PRO A 1 88 ? -6.822 -23.365 3.197 1.00 90.56 88 PRO A C 1
ATOM 725 O O . PRO A 1 88 ? -7.312 -22.491 3.907 1.00 90.56 88 PRO A O 1
ATOM 728 N N . THR A 1 89 ? -7.571 -24.187 2.462 1.00 90.69 89 THR A N 1
ATOM 729 C CA . THR A 1 89 ? -9.047 -24.169 2.473 1.00 90.69 89 THR A CA 1
ATOM 730 C C . THR A 1 89 ? -9.631 -24.944 3.658 1.00 90.69 89 THR A C 1
ATOM 732 O O . THR A 1 89 ? -10.808 -24.806 3.977 1.00 90.69 89 THR A O 1
ATOM 735 N N . ILE A 1 90 ? -8.815 -25.770 4.319 1.00 89.88 90 ILE A N 1
ATOM 736 C CA . ILE A 1 90 ? -9.229 -26.591 5.456 1.00 89.88 90 ILE A CA 1
ATOM 737 C C . ILE A 1 90 ? -8.720 -25.929 6.731 1.00 89.88 90 ILE A C 1
ATOM 739 O O . ILE A 1 90 ? -7.516 -25.887 6.987 1.00 89.88 90 ILE A O 1
ATOM 743 N N . PHE A 1 91 ? -9.656 -25.441 7.536 1.00 87.12 91 PHE A N 1
ATOM 744 C CA . PHE A 1 91 ? -9.387 -24.927 8.871 1.00 87.12 91 PHE A CA 1
ATOM 745 C C . PHE A 1 91 ? -9.885 -25.953 9.889 1.00 87.12 91 PHE A C 1
ATOM 747 O O . PHE A 1 91 ? -11.067 -26.293 9.898 1.00 87.12 91 PHE A O 1
ATOM 754 N N . PHE A 1 92 ? -8.996 -26.458 10.744 1.00 90.00 92 PHE A N 1
ATOM 755 C CA . PHE A 1 92 ? -9.408 -27.188 11.940 1.00 90.00 92 PHE A CA 1
ATOM 756 C C . PHE A 1 92 ? -9.653 -26.178 13.059 1.00 90.00 92 PHE A C 1
ATOM 758 O O . PHE A 1 92 ? -8.862 -25.259 13.281 1.00 90.00 92 PHE A O 1
ATOM 765 N N . TRP A 1 93 ? -10.766 -26.338 13.765 1.00 87.62 93 TRP A N 1
ATOM 766 C CA . TRP A 1 93 ? -11.037 -25.525 14.938 1.00 87.62 93 TRP A CA 1
ATOM 767 C C . TRP A 1 93 ? -10.042 -25.897 16.040 1.00 87.62 93 TRP A C 1
ATOM 769 O O . TRP A 1 93 ? -9.966 -27.053 16.455 1.00 87.62 93 TRP A O 1
ATOM 779 N N . GLN A 1 94 ? -9.266 -24.919 16.504 1.00 82.38 94 GLN A N 1
ATOM 780 C CA . GLN A 1 94 ? -8.509 -25.039 17.743 1.00 82.38 94 GLN A CA 1
ATOM 781 C C . GLN A 1 94 ? -9.190 -24.184 18.795 1.00 82.38 94 GLN A C 1
ATOM 783 O O . GLN A 1 94 ? -9.408 -22.990 18.581 1.00 82.38 94 GLN A O 1
ATOM 788 N N . GLN A 1 95 ? -9.496 -24.786 19.943 1.00 83.44 95 GLN A N 1
ATOM 789 C CA . GLN A 1 95 ? -9.924 -24.043 21.116 1.00 83.44 95 GLN A CA 1
ATOM 790 C C . GLN A 1 95 ? -8.736 -23.211 21.599 1.00 83.44 95 GLN A C 1
ATOM 792 O O . GLN A 1 95 ? -7.890 -23.666 22.367 1.00 83.44 95 GLN A O 1
ATOM 797 N N . GLY A 1 96 ? -8.617 -21.999 21.063 1.00 76.31 96 GLY A N 1
ATOM 798 C CA . GLY A 1 96 ? -7.580 -21.070 21.462 1.00 76.31 96 GLY A CA 1
ATOM 799 C C . GLY A 1 96 ? -7.771 -20.740 22.935 1.00 76.31 96 GLY A C 1
ATOM 800 O O . GLY A 1 96 ? -8.760 -20.119 23.307 1.00 76.31 96 GLY A O 1
ATOM 801 N N . SER A 1 97 ? -6.795 -21.084 23.774 1.00 71.00 97 SER A N 1
ATOM 802 C CA . SER A 1 97 ? -6.732 -20.599 25.160 1.00 71.00 97 SER A CA 1
ATOM 803 C C . SER A 1 97 ? -6.443 -19.087 25.244 1.00 71.00 97 SER A C 1
ATOM 805 O O . SER A 1 97 ? -6.185 -18.556 26.326 1.00 71.00 97 SER A O 1
ATOM 807 N N . ALA A 1 98 ? -6.467 -18.384 24.107 1.00 70.50 98 ALA A N 1
ATOM 808 C CA . ALA A 1 98 ? -6.405 -16.940 24.034 1.00 70.50 98 ALA A CA 1
ATOM 809 C C . ALA A 1 98 ? -7.701 -16.380 24.624 1.00 70.50 98 ALA A C 1
ATOM 811 O O . ALA A 1 98 ? -8.734 -16.322 23.957 1.00 70.50 98 ALA A O 1
ATOM 812 N N . LYS A 1 99 ? -7.639 -15.984 25.902 1.00 73.19 99 LYS A N 1
ATOM 813 C CA . LYS A 1 99 ? -8.684 -15.162 26.509 1.00 73.19 99 LYS A CA 1
ATOM 814 C C . LYS A 1 99 ? -8.948 -13.991 25.564 1.00 73.19 99 LYS A C 1
ATOM 816 O O . LYS A 1 99 ? -7.991 -13.308 25.189 1.00 73.19 99 LYS A O 1
ATOM 821 N N . PRO A 1 100 ? -10.200 -13.770 25.154 1.00 68.75 100 PRO A N 1
ATOM 822 C CA . PRO A 1 100 ? -10.496 -12.677 24.262 1.00 68.75 100 PRO A CA 1
ATOM 823 C C . PRO A 1 100 ? -10.130 -11.370 24.965 1.00 68.75 100 PRO A C 1
ATOM 825 O O . PRO A 1 100 ? -10.557 -11.088 26.087 1.00 68.75 100 PRO A O 1
ATOM 828 N N . VAL A 1 101 ? -9.252 -10.615 24.317 1.00 70.50 101 VAL A N 1
ATOM 829 C CA . VAL A 1 101 ? -8.737 -9.343 24.808 1.00 70.50 101 VAL A CA 1
ATOM 830 C C . VAL A 1 101 ? -9.815 -8.292 24.572 1.00 70.50 101 VAL A C 1
ATOM 832 O O . VAL A 1 101 ? -9.775 -7.539 23.607 1.00 70.50 101 VAL A O 1
ATOM 835 N N . PHE A 1 102 ? -10.834 -8.294 25.422 1.00 69.94 102 PHE A N 1
ATOM 836 C CA . PHE A 1 102 ? -11.891 -7.283 25.385 1.00 69.94 102 PHE A CA 1
ATOM 837 C C . PHE A 1 102 ? -11.526 -6.035 26.201 1.00 69.94 102 PHE A C 1
ATOM 839 O O . PHE A 1 102 ? -12.107 -4.979 25.992 1.00 69.94 102 PHE A O 1
ATOM 846 N N . PHE A 1 103 ? -10.533 -6.153 27.090 1.00 59.31 103 PHE A N 1
ATOM 847 C CA . PHE A 1 103 ? -10.092 -5.099 28.005 1.00 59.31 103 PHE A CA 1
ATOM 848 C C . PHE A 1 103 ? -8.575 -5.157 28.211 1.00 59.31 103 PHE A C 1
ATOM 850 O O . PHE A 1 103 ? -8.091 -5.424 29.308 1.00 59.31 103 PHE A O 1
ATOM 857 N N . GLN A 1 104 ? -7.797 -4.954 27.147 1.00 61.47 104 GLN A N 1
ATOM 858 C CA . GLN A 1 104 ? -6.465 -4.395 27.368 1.00 61.47 104 GLN A CA 1
ATOM 859 C C . GLN A 1 104 ? -6.698 -2.930 27.705 1.00 61.47 104 GLN A C 1
ATOM 861 O O . GLN A 1 104 ? -7.080 -2.156 26.828 1.00 61.47 104 GLN A O 1
ATOM 866 N N . GLU A 1 105 ? -6.540 -2.581 28.986 1.00 65.88 105 GLU A N 1
ATOM 867 C CA . GLU A 1 105 ? -6.217 -1.206 29.352 1.00 65.88 105 GLU A CA 1
ATOM 868 C C . GLU A 1 105 ? -5.130 -0.758 28.384 1.00 65.88 105 GLU A C 1
ATOM 870 O O . GLU A 1 105 ? -4.115 -1.441 28.215 1.00 65.88 105 GLU A O 1
ATOM 875 N N . GLU A 1 106 ? -5.478 0.292 27.649 1.00 62.22 106 GLU A N 1
ATOM 876 C CA . GLU A 1 106 ? -4.661 1.074 26.743 1.00 62.22 106 GLU A CA 1
ATOM 877 C C . GLU A 1 106 ? -3.177 0.781 26.945 1.00 62.22 106 GLU A C 1
ATOM 879 O O . GLU A 1 106 ? -2.654 0.996 28.039 1.00 62.22 106 GLU A O 1
ATOM 884 N N . ALA A 1 107 ? -2.569 0.187 25.906 1.00 60.69 107 ALA A N 1
ATOM 885 C CA . ALA A 1 107 ? -1.163 -0.180 25.819 1.00 60.69 107 ALA A CA 1
ATOM 886 C C . ALA A 1 107 ? -0.348 0.625 26.820 1.00 60.69 107 ALA A C 1
ATOM 888 O O . ALA A 1 107 ? -0.303 1.846 26.669 1.00 60.69 107 ALA A O 1
ATOM 889 N N . THR A 1 108 ? 0.223 -0.045 27.835 1.00 56.16 108 THR A N 1
ATOM 890 C CA . THR A 1 108 ? 1.143 0.565 28.800 1.00 56.16 108 THR A CA 1
ATOM 891 C C . THR A 1 108 ? 1.944 1.589 28.029 1.00 56.16 108 THR A C 1
ATOM 893 O O . THR A 1 108 ? 2.684 1.190 27.122 1.00 56.16 108 THR A O 1
ATOM 896 N N . ALA A 1 109 ? 1.666 2.879 28.285 1.00 60.44 109 ALA A N 1
ATOM 897 C CA . ALA A 1 109 ? 2.261 3.966 27.525 1.00 60.44 109 ALA A CA 1
ATOM 898 C C . ALA A 1 109 ? 3.737 3.613 27.391 1.00 60.44 109 ALA A C 1
ATOM 900 O O . ALA A 1 109 ? 4.298 3.184 28.415 1.00 60.44 109 ALA A O 1
ATOM 901 N N . PRO A 1 110 ? 4.332 3.664 26.177 1.00 56.78 110 PRO A N 1
ATOM 902 C CA . PRO A 1 110 ? 5.735 3.339 26.012 1.00 56.78 110 PRO A CA 1
ATOM 903 C C . PRO A 1 110 ? 6.426 4.066 27.139 1.00 56.78 110 PRO A C 1
ATOM 905 O O . PRO A 1 110 ? 6.292 5.286 27.242 1.00 56.78 110 PRO A O 1
ATOM 908 N N . THR A 1 111 ? 7.003 3.315 28.078 1.00 59.81 111 THR A N 1
ATOM 909 C CA . THR A 1 111 ? 7.768 3.935 29.138 1.00 59.81 111 THR A CA 1
ATOM 910 C C . THR A 1 111 ? 8.934 4.485 28.362 1.00 59.81 111 THR A C 1
ATOM 912 O O . THR A 1 111 ? 9.863 3.749 28.025 1.00 59.81 111 THR A O 1
ATOM 915 N N . GLU A 1 112 ? 8.792 5.731 27.920 1.00 58.06 112 GLU A N 1
ATOM 916 C CA . GLU A 1 112 ? 9.841 6.498 27.316 1.00 58.06 112 GLU A CA 1
ATOM 917 C C . GLU A 1 112 ? 10.863 6.513 28.431 1.00 58.06 112 GLU A C 1
ATOM 919 O O . GLU A 1 112 ? 10.740 7.223 29.430 1.00 58.06 112 GLU A O 1
ATOM 924 N N . LYS A 1 113 ? 11.811 5.578 28.346 1.00 58.03 113 LYS A N 1
ATOM 925 C CA . LYS A 1 113 ? 13.055 5.697 29.064 1.00 58.03 113 LYS A CA 1
ATOM 926 C C . LYS A 1 113 ? 13.554 7.026 28.550 1.00 58.03 113 LYS A C 1
ATOM 928 O O . LYS A 1 113 ? 14.015 7.113 27.416 1.00 58.03 113 LYS A O 1
ATOM 933 N N . ILE A 1 114 ? 13.338 8.069 29.342 1.00 58.31 114 ILE A N 1
ATOM 934 C CA . ILE A 1 114 ? 13.945 9.364 29.134 1.00 58.31 114 ILE A CA 1
ATOM 935 C C . ILE A 1 114 ? 15.428 9.057 29.296 1.00 58.31 114 ILE A C 1
ATOM 937 O O . ILE A 1 114 ? 15.971 9.063 30.401 1.00 58.31 114 ILE A O 1
ATOM 941 N N . ILE A 1 115 ? 16.074 8.673 28.194 1.00 57.19 115 ILE A N 1
ATOM 942 C CA . ILE A 1 115 ? 17.515 8.471 28.100 1.00 57.19 115 ILE A CA 1
ATOM 943 C C . ILE A 1 115 ? 18.106 9.882 28.030 1.00 57.19 115 ILE A C 1
ATOM 945 O O . ILE A 1 115 ? 18.714 10.295 27.050 1.00 57.19 115 ILE A O 1
ATOM 949 N N . ALA A 1 116 ? 17.873 10.669 29.079 1.00 64.88 116 ALA A N 1
ATOM 950 C CA . ALA A 1 116 ? 18.767 11.750 29.418 1.00 64.88 116 ALA A CA 1
ATOM 951 C C . ALA A 1 116 ? 19.977 11.078 30.084 1.00 64.88 116 ALA A C 1
ATOM 953 O O . ALA A 1 116 ? 19.786 10.307 31.034 1.00 64.88 116 ALA A O 1
ATOM 954 N N . PRO A 1 117 ? 21.213 11.307 29.611 1.00 60.38 117 PRO A N 1
ATOM 955 C CA . PRO A 1 117 ? 22.393 10.765 30.269 1.00 60.38 117 PRO A CA 1
ATOM 956 C C . PRO A 1 117 ? 22.427 11.298 31.712 1.00 60.38 117 PRO A C 1
ATOM 958 O O . PRO A 1 117 ? 22.618 12.488 31.935 1.00 60.38 117 PRO A O 1
ATOM 961 N N . GLY A 1 118 ? 22.158 10.423 32.689 1.00 67.12 118 GLY A N 1
ATOM 962 C CA . GLY A 1 118 ? 22.076 10.764 34.118 1.00 67.12 118 GLY A CA 1
ATOM 963 C C . GLY A 1 118 ? 20.667 10.829 34.732 1.00 67.12 118 GLY A C 1
ATOM 964 O O . GLY A 1 118 ? 20.564 10.988 35.949 1.00 67.12 118 GLY A O 1
ATOM 965 N N . GL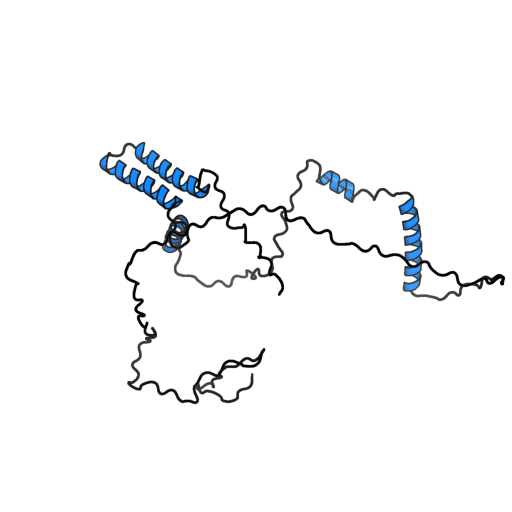Y A 1 119 ? 19.591 10.651 33.954 1.00 71.12 119 GLY A N 1
ATOM 966 C CA . GLY A 1 119 ? 18.206 10.745 34.447 1.00 71.12 119 GLY A CA 1
ATOM 967 C C . GLY A 1 119 ? 17.865 9.745 35.559 1.00 71.12 119 GLY A C 1
ATOM 968 O O . GLY A 1 119 ? 17.277 10.119 36.569 1.00 71.12 119 GLY A O 1
ATOM 969 N N . GLU A 1 120 ? 18.313 8.490 35.440 1.00 73.56 120 GLU A N 1
ATOM 970 C CA . GLU A 1 120 ? 18.084 7.470 36.476 1.00 73.56 120 GLU A CA 1
ATOM 971 C C . GLU A 1 120 ? 18.851 7.756 37.776 1.00 73.56 120 GLU A C 1
ATOM 973 O O . GLU A 1 120 ? 18.347 7.488 38.867 1.00 73.56 120 GLU A O 1
ATOM 978 N N . ALA A 1 121 ? 20.061 8.316 37.677 1.00 76.62 121 ALA A N 1
ATOM 979 C CA . ALA A 1 121 ? 20.865 8.675 38.842 1.00 76.62 121 ALA A CA 1
ATOM 980 C C . ALA A 1 121 ? 20.266 9.885 39.574 1.00 76.62 121 ALA A C 1
ATOM 982 O O . ALA A 1 121 ? 20.158 9.863 40.798 1.00 76.62 121 ALA A O 1
ATOM 983 N N . ALA A 1 122 ? 19.809 10.899 38.831 1.00 75.50 122 ALA A N 1
ATOM 984 C CA . ALA A 1 122 ? 19.118 12.060 39.386 1.00 75.50 122 ALA A CA 1
ATOM 985 C C . ALA A 1 122 ? 17.761 11.686 40.004 1.00 75.50 122 ALA A C 1
ATOM 987 O O . ALA A 1 122 ? 17.428 12.173 41.083 1.00 75.50 122 ALA A O 1
ATOM 988 N N . LEU A 1 123 ? 17.006 10.778 39.373 1.00 75.81 123 LEU A N 1
ATOM 989 C CA . LEU A 1 123 ? 15.737 10.284 39.909 1.00 75.81 123 LEU A CA 1
ATOM 990 C C . LEU A 1 123 ? 15.951 9.495 41.203 1.00 75.81 123 LEU A C 1
ATOM 992 O O . LEU A 1 123 ? 15.264 9.745 42.188 1.00 75.81 123 LEU A O 1
ATOM 996 N N . LYS A 1 124 ? 16.933 8.585 41.239 1.00 79.56 124 LYS A N 1
ATOM 997 C CA . LYS A 1 124 ? 17.294 7.869 42.473 1.00 79.56 124 LYS A CA 1
ATOM 998 C C . LYS A 1 124 ? 17.752 8.830 43.565 1.00 79.56 124 LYS A C 1
ATOM 1000 O O . LYS A 1 124 ? 17.306 8.684 44.696 1.00 79.56 124 LYS A O 1
ATOM 1005 N N . ALA A 1 125 ? 18.572 9.827 43.226 1.00 79.69 125 ALA A N 1
ATOM 1006 C CA . ALA A 1 125 ? 18.996 10.857 44.167 1.00 79.69 125 ALA A CA 1
ATOM 1007 C C . ALA A 1 125 ? 17.796 11.633 44.731 1.00 79.69 125 ALA A C 1
ATOM 1009 O O . ALA A 1 125 ? 17.709 11.782 45.944 1.00 79.69 125 ALA A O 1
ATOM 1010 N N . TYR A 1 126 ? 16.838 12.037 43.890 1.00 76.12 126 TYR A N 1
ATOM 1011 C CA . TYR A 1 126 ? 15.617 12.731 44.312 1.00 76.12 126 TYR A CA 1
ATOM 1012 C C . TYR A 1 126 ? 14.708 11.860 45.189 1.00 76.12 126 TYR A C 1
ATOM 1014 O O . TYR A 1 126 ? 14.259 12.315 46.233 1.00 76.12 126 TYR A O 1
ATOM 1022 N N . LEU A 1 127 ? 14.487 10.596 44.814 1.00 81.75 127 LEU A N 1
ATOM 1023 C CA . LEU A 1 127 ? 13.690 9.652 45.607 1.00 81.75 127 LEU A CA 1
ATOM 1024 C C . LEU A 1 127 ? 14.353 9.311 46.950 1.00 81.75 127 LEU A C 1
ATOM 1026 O O . LEU A 1 127 ? 13.663 9.039 47.927 1.00 81.75 127 LEU A O 1
ATOM 1030 N N . SER A 1 128 ? 15.688 9.312 47.000 1.00 80.19 128 SER A N 1
ATOM 1031 C CA . SER A 1 128 ? 16.455 9.077 48.229 1.00 80.19 128 SER A CA 1
ATOM 1032 C C . SER A 1 128 ? 16.651 10.332 49.082 1.00 80.19 128 SER A C 1
ATOM 1034 O O . SER A 1 128 ? 16.986 10.223 50.262 1.00 80.19 128 SER A O 1
ATOM 1036 N N . ALA A 1 129 ? 16.472 11.521 48.503 1.00 77.50 129 ALA A N 1
ATOM 1037 C CA . ALA A 1 129 ? 16.655 12.772 49.210 1.00 77.50 129 ALA A CA 1
ATOM 1038 C C . ALA A 1 129 ? 15.416 13.049 50.074 1.00 77.50 129 ALA A C 1
ATOM 1040 O O . ALA A 1 129 ? 14.307 13.143 49.544 1.00 77.50 129 ALA A O 1
ATOM 1041 N N . PRO A 1 130 ? 15.563 13.222 51.400 1.00 70.00 130 PRO A N 1
ATOM 1042 C CA . PRO A 1 130 ? 14.465 13.726 52.209 1.00 70.00 130 PRO A CA 1
ATOM 1043 C C . PRO A 1 130 ? 14.078 15.124 51.693 1.00 70.00 130 PRO A C 1
ATOM 1045 O O . PRO A 1 130 ? 14.974 15.910 51.363 1.00 70.00 130 PRO A O 1
ATOM 1048 N N . PRO A 1 131 ? 12.776 15.459 51.608 1.00 71.44 131 PRO A N 1
ATOM 1049 C CA . PRO A 1 131 ? 12.344 16.757 51.104 1.00 71.44 131 PRO A CA 1
ATOM 1050 C C . PRO A 1 131 ? 13.030 17.859 51.914 1.00 71.44 131 PRO A C 1
ATOM 1052 O O . PRO A 1 131 ? 13.038 17.808 53.145 1.00 71.44 131 PRO A O 1
ATOM 1055 N N . SER A 1 132 ? 13.646 18.822 51.220 1.00 62.72 132 SER A N 1
ATOM 1056 C CA . SER A 1 132 ? 14.344 19.952 51.840 1.00 62.72 132 SER A CA 1
ATOM 1057 C C . SER A 1 132 ? 13.394 20.653 52.810 1.00 62.72 132 SER A C 1
ATOM 1059 O O . SER A 1 132 ? 12.408 21.275 52.408 1.00 62.72 132 SER A O 1
ATOM 1061 N N . ARG A 1 133 ? 13.644 20.459 54.109 1.00 63.22 133 ARG A N 1
ATOM 1062 C CA . ARG A 1 133 ? 12.741 20.864 55.185 1.00 63.22 133 ARG A CA 1
ATOM 1063 C C . ARG A 1 133 ? 12.846 22.368 55.363 1.00 63.22 133 ARG A C 1
ATOM 1065 O O . ARG A 1 133 ? 13.820 22.864 55.925 1.00 63.22 133 ARG A O 1
ATOM 1072 N N . SER A 1 134 ? 11.839 23.099 54.897 1.00 76.25 134 SER A N 1
ATOM 1073 C CA . SER A 1 134 ? 11.721 24.505 55.259 1.00 76.25 134 SER A CA 1
ATOM 1074 C C . SER A 1 134 ? 11.421 24.615 56.765 1.00 76.25 134 SER A C 1
ATOM 1076 O O . SER A 1 134 ? 10.739 23.752 57.329 1.00 76.25 134 SER A O 1
ATOM 1078 N N . PRO A 1 135 ? 11.906 25.665 57.446 1.00 78.69 135 PRO A N 1
ATOM 1079 C CA . PRO A 1 135 ? 11.681 25.838 58.882 1.00 78.69 135 PRO A CA 1
ATOM 1080 C C . PRO A 1 135 ? 10.188 25.933 59.238 1.00 78.69 135 PRO A C 1
ATOM 1082 O O . PRO A 1 135 ? 9.786 25.510 60.316 1.00 78.69 135 PRO A O 1
ATOM 1085 N N . VAL A 1 136 ? 9.351 26.42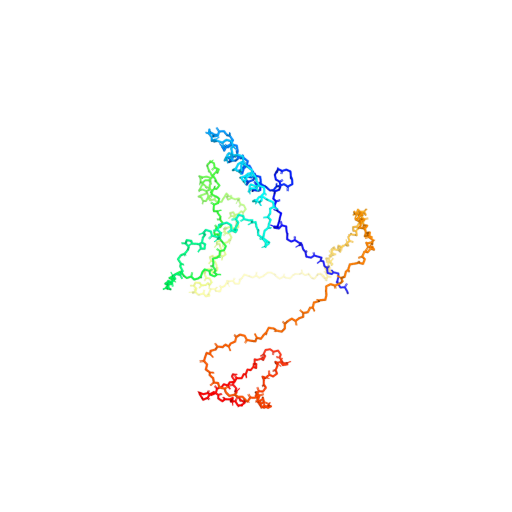0 58.314 1.00 84.12 136 VAL A N 1
ATOM 1086 C CA . VAL A 1 136 ? 7.891 26.490 58.484 1.00 84.12 136 VAL A CA 1
ATOM 1087 C C . VAL A 1 136 ? 7.257 25.097 58.448 1.00 84.12 136 VAL A C 1
ATOM 1089 O O . VAL A 1 136 ? 6.400 24.794 59.276 1.00 84.12 136 VAL A O 1
ATOM 1092 N N . LEU A 1 137 ? 7.706 24.227 57.537 1.00 81.88 137 LEU A N 1
ATOM 1093 C CA . LEU A 1 137 ? 7.200 22.855 57.448 1.00 81.88 137 LEU A CA 1
ATOM 1094 C C . LEU A 1 137 ? 7.578 22.025 58.680 1.00 81.88 137 LEU A C 1
ATOM 1096 O O . LEU A 1 137 ? 6.778 21.210 59.122 1.00 81.88 137 LEU A O 1
ATOM 1100 N N . ALA A 1 138 ? 8.738 22.277 59.294 1.00 83.38 138 ALA A N 1
ATOM 1101 C CA . ALA A 1 138 ? 9.128 21.605 60.535 1.00 83.38 138 ALA A CA 1
ATOM 1102 C C . ALA A 1 138 ? 8.183 21.928 61.708 1.00 83.38 138 ALA A C 1
ATOM 1104 O O . ALA A 1 138 ? 7.886 21.059 62.525 1.00 83.38 138 ALA A O 1
ATOM 1105 N N . VAL A 1 139 ? 7.684 23.166 61.789 1.00 88.12 139 VAL A N 1
ATOM 1106 C CA . VAL A 1 139 ? 6.705 23.561 62.815 1.00 88.12 139 VAL A CA 1
ATOM 1107 C C . VAL A 1 139 ? 5.358 22.875 62.581 1.00 88.12 139 VAL A C 1
ATOM 1109 O O . VAL A 1 139 ? 4.759 22.385 63.538 1.00 88.12 139 VAL A O 1
ATOM 1112 N N . LEU A 1 140 ? 4.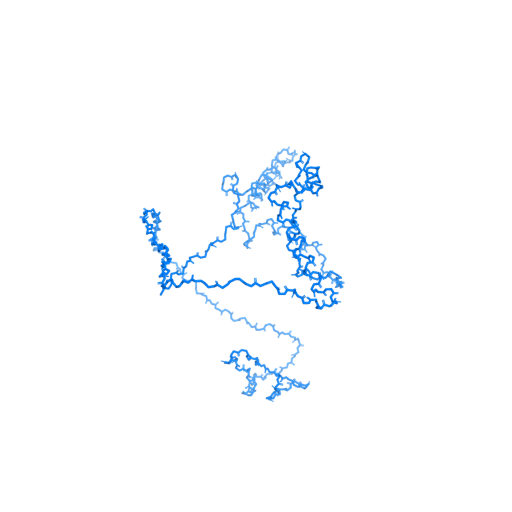902 22.807 61.325 1.00 90.19 140 LEU A N 1
ATOM 1113 C CA . LEU A 1 140 ? 3.657 22.120 60.967 1.00 90.19 140 LEU A CA 1
ATOM 1114 C C . LEU A 1 140 ? 3.724 20.617 61.259 1.00 90.19 140 LEU A C 1
ATOM 1116 O O . LEU A 1 140 ? 2.802 20.087 61.865 1.00 90.19 140 LEU A O 1
ATOM 1120 N N . GLU A 1 141 ? 4.827 19.959 60.909 1.00 87.94 141 GLU A N 1
ATOM 1121 C CA . GLU A 1 141 ? 5.032 18.524 61.140 1.00 87.94 141 GLU A CA 1
ATOM 1122 C C . GLU A 1 141 ? 5.010 18.176 62.637 1.00 87.94 141 GLU A C 1
ATOM 1124 O O . GLU A 1 141 ? 4.356 17.225 63.061 1.00 87.94 141 GLU A O 1
ATOM 1129 N N . ASN A 1 142 ? 5.666 18.987 63.474 1.00 89.94 142 ASN A N 1
ATOM 1130 C CA . ASN A 1 142 ? 5.628 18.795 64.925 1.00 89.94 142 ASN A CA 1
ATOM 1131 C C . ASN A 1 142 ? 4.199 18.936 65.480 1.00 89.94 142 ASN A C 1
ATOM 1133 O O . ASN A 1 142 ? 3.805 18.204 66.391 1.00 89.94 142 ASN A O 1
ATOM 1137 N N . ALA A 1 143 ? 3.409 19.866 64.931 1.00 91.94 143 ALA A N 1
ATOM 1138 C CA . ALA A 1 143 ? 2.004 20.023 65.297 1.00 91.94 143 ALA A CA 1
ATOM 1139 C C . ALA A 1 143 ? 1.149 18.844 64.803 1.00 91.94 143 ALA A C 1
ATOM 1141 O O . ALA A 1 143 ? 0.275 18.380 65.538 1.00 91.94 143 ALA A O 1
ATOM 1142 N N . GLU A 1 144 ? 1.426 18.327 63.605 1.00 92.88 144 GLU A N 1
ATOM 1143 C CA . GLU A 1 144 ? 0.762 17.153 63.040 1.00 92.88 144 GLU A CA 1
ATOM 1144 C C . GLU A 1 144 ? 1.031 15.907 63.886 1.00 92.88 144 GLU A C 1
ATOM 1146 O O . GLU A 1 144 ? 0.090 15.242 64.306 1.00 92.88 144 GLU A O 1
ATOM 1151 N N . GLN A 1 145 ? 2.279 15.633 64.261 1.00 91.94 145 GLN A N 1
ATOM 1152 C CA . GLN A 1 145 ? 2.617 14.493 65.122 1.00 91.94 145 GLN A CA 1
ATOM 1153 C C . GLN A 1 145 ? 1.975 14.603 66.515 1.00 91.94 145 GLN A C 1
ATOM 1155 O O . GLN A 1 145 ? 1.474 13.618 67.071 1.00 91.94 145 GLN A O 1
ATOM 1160 N N . ALA A 1 146 ? 1.916 15.814 67.076 1.00 90.00 146 ALA A N 1
ATOM 1161 C CA . ALA A 1 146 ? 1.200 16.075 68.324 1.00 90.00 146 ALA A CA 1
ATOM 1162 C C . ALA A 1 146 ? -0.324 15.888 68.185 1.00 90.00 146 ALA A C 1
ATOM 1164 O O . ALA A 1 146 ? -1.000 15.533 69.150 1.00 90.00 146 ALA A O 1
ATOM 1165 N N . PHE A 1 147 ? -0.885 16.119 67.002 1.00 93.38 147 PHE A N 1
ATOM 1166 C CA . PHE A 1 147 ? -2.299 15.890 66.721 1.00 93.38 147 PHE A CA 1
ATOM 1167 C C . PHE A 1 147 ? -2.597 14.405 66.483 1.00 93.38 147 PHE A C 1
ATOM 1169 O O . PHE A 1 147 ? -3.523 13.857 67.083 1.00 93.38 147 PHE A O 1
ATOM 1176 N N . LEU A 1 148 ? -1.770 13.729 65.687 1.00 93.94 148 LEU A N 1
ATOM 1177 C CA . LEU A 1 148 ? -1.887 12.304 65.396 1.00 93.94 148 LEU A CA 1
ATOM 1178 C C . LEU A 1 148 ? -1.710 11.456 66.658 1.00 93.94 148 LEU A C 1
ATOM 1180 O O . LEU A 1 148 ? -2.433 10.481 66.828 1.00 93.94 148 LEU A O 1
ATOM 1184 N N . SER A 1 149 ? -0.832 11.847 67.587 1.00 88.81 149 SER A N 1
ATOM 1185 C CA . SER A 1 149 ? -0.715 11.166 68.886 1.00 88.81 149 SER A CA 1
ATOM 1186 C C . SER A 1 149 ? -1.974 11.313 69.745 1.00 88.81 149 SER A C 1
ATOM 1188 O O . SER A 1 149 ? -2.397 10.338 70.363 1.00 88.81 149 SER A O 1
ATOM 1190 N N . LYS A 1 150 ? -2.632 12.480 69.738 1.00 86.81 150 LYS A N 1
ATOM 1191 C CA . LYS A 1 150 ? -3.927 12.676 70.418 1.00 86.81 150 LYS A CA 1
ATOM 1192 C C . LYS A 1 150 ? -5.029 11.833 69.788 1.00 86.81 150 LYS A C 1
ATOM 1194 O O . LYS A 1 150 ? -5.817 11.233 70.511 1.00 86.81 150 LYS A O 1
ATOM 1199 N N . ILE A 1 151 ? -5.068 11.760 68.458 1.00 85.38 151 ILE A N 1
ATOM 1200 C CA . ILE A 1 151 ? -5.993 10.885 67.729 1.00 85.38 151 ILE A CA 1
ATOM 1201 C C . ILE A 1 151 ? -5.714 9.424 68.087 1.00 85.38 151 ILE A C 1
ATOM 1203 O O . ILE A 1 151 ? -6.627 8.713 68.492 1.00 85.38 151 ILE A O 1
ATOM 1207 N N . ALA A 1 152 ? -4.460 8.982 68.020 1.00 88.25 152 ALA A N 1
ATOM 1208 C CA . ALA A 1 152 ? -4.077 7.617 68.362 1.00 88.25 152 ALA A CA 1
ATOM 1209 C C . ALA A 1 152 ? -4.436 7.261 69.814 1.00 88.25 152 ALA A C 1
ATOM 1211 O O . ALA A 1 152 ? -4.893 6.152 70.067 1.00 88.25 152 ALA A O 1
ATOM 1212 N N . GLN A 1 153 ? -4.312 8.200 70.757 1.00 81.75 153 GLN A N 1
ATOM 1213 C CA . GLN A 1 153 ? -4.770 8.026 72.141 1.00 81.75 153 GLN A CA 1
ATOM 1214 C C . GLN A 1 153 ? -6.301 7.954 72.255 1.00 81.75 153 GLN A C 1
ATOM 1216 O O . GLN A 1 153 ? -6.812 7.187 73.067 1.00 81.75 153 GLN A O 1
ATOM 1221 N N . LEU A 1 154 ? -7.036 8.705 71.427 1.00 82.06 154 LEU A N 1
ATOM 1222 C CA . LEU A 1 154 ? -8.500 8.666 71.381 1.00 82.06 154 LEU A CA 1
ATOM 1223 C C . LEU A 1 154 ? -9.027 7.327 70.837 1.00 82.06 154 LEU A C 1
ATOM 1225 O O . LEU A 1 154 ? -10.019 6.803 71.338 1.00 82.06 154 LEU A O 1
ATOM 1229 N N . PHE A 1 155 ? -8.359 6.775 69.820 1.00 81.94 155 PHE A N 1
ATOM 1230 C CA . PHE A 1 155 ? -8.734 5.514 69.168 1.00 81.94 155 PHE A CA 1
ATOM 1231 C C . PHE A 1 155 ? -8.119 4.271 69.837 1.00 81.94 155 PHE A C 1
ATOM 1233 O O . PHE A 1 155 ? -8.651 3.175 69.687 1.00 81.94 155 PHE A O 1
ATOM 1240 N N . GLY A 1 156 ? -7.035 4.432 70.603 1.00 70.00 156 GLY A N 1
ATOM 1241 C CA . GLY A 1 156 ? -6.290 3.358 71.272 1.00 70.00 156 GLY A CA 1
ATOM 1242 C C . GLY A 1 156 ? -6.916 2.805 72.556 1.00 70.00 156 GLY A C 1
ATOM 1243 O O . GLY A 1 156 ? -6.327 1.923 73.167 1.00 70.00 156 GLY A O 1
ATOM 1244 N N . GLY A 1 157 ? -8.096 3.290 72.957 1.00 58.72 157 GLY A N 1
ATOM 1245 C CA . GLY A 1 157 ? -8.979 2.631 73.923 1.00 58.72 157 GLY A CA 1
ATOM 1246 C C . GLY A 1 157 ? -8.411 2.414 75.332 1.00 58.72 157 GLY A C 1
ATOM 1247 O O . GLY A 1 157 ? -7.953 1.323 75.659 1.00 58.72 157 GLY A O 1
ATOM 1248 N N . GLY A 1 158 ? -8.572 3.406 76.216 1.00 49.72 158 GLY A N 1
ATOM 1249 C CA . GLY A 1 158 ? -8.462 3.178 77.661 1.00 49.72 158 GLY A CA 1
ATOM 1250 C C . GLY A 1 158 ? -8.389 4.432 78.534 1.00 49.72 158 GLY A C 1
ATOM 1251 O O . GLY A 1 158 ? -7.304 4.824 78.941 1.00 49.72 158 GLY A O 1
ATOM 1252 N N . GLY A 1 159 ? -9.548 4.995 78.902 1.00 46.78 159 GLY A N 1
ATOM 1253 C CA . GLY A 1 159 ? -9.690 5.848 80.091 1.00 46.78 159 GLY A CA 1
ATOM 1254 C C . GLY A 1 159 ? -9.930 7.336 79.826 1.00 46.78 159 GLY A C 1
ATOM 1255 O O . GLY A 1 159 ? -9.023 8.084 79.480 1.00 46.78 159 GLY A O 1
ATOM 1256 N N . TYR A 1 160 ? -11.160 7.787 80.086 1.00 48.88 160 TYR A N 1
ATOM 1257 C CA . TYR A 1 160 ? -11.450 9.192 80.364 1.00 48.88 160 TYR A CA 1
ATOM 1258 C C . TYR A 1 160 ? -10.632 9.646 81.580 1.00 48.88 160 TYR A C 1
ATOM 1260 O O . TYR A 1 160 ? -10.782 9.083 82.663 1.00 48.88 160 TYR A O 1
ATOM 1268 N N . VAL A 1 161 ? -9.831 10.699 81.426 1.00 50.50 161 VAL A N 1
ATOM 1269 C CA . VAL A 1 161 ? -9.307 11.480 82.555 1.00 50.50 161 VAL A CA 1
ATOM 1270 C C . VAL A 1 161 ? -9.951 12.866 82.473 1.00 50.50 161 VAL A C 1
ATOM 1272 O O . VAL A 1 161 ? -9.816 13.524 81.438 1.00 50.50 161 VAL A O 1
ATOM 1275 N N . PRO A 1 162 ? -10.706 13.318 83.489 1.00 50.06 162 PRO A N 1
ATOM 1276 C CA . PRO A 1 162 ? -11.337 14.628 83.446 1.00 50.06 162 PRO A CA 1
ATOM 1277 C C . PRO A 1 162 ? -10.280 15.732 83.555 1.00 50.06 162 PRO A C 1
ATOM 1279 O O . PRO A 1 162 ? -9.403 15.706 84.418 1.00 50.06 162 PRO A O 1
ATOM 1282 N N . SER A 1 163 ? -10.392 16.721 82.670 1.00 56.62 163 SER A N 1
ATOM 1283 C CA . SER A 1 163 ? -9.630 17.969 82.722 1.00 56.62 163 SER A CA 1
ATOM 1284 C C . SER A 1 163 ? -9.920 18.709 84.038 1.00 56.62 163 SER A C 1
ATOM 1286 O O . SER A 1 163 ? -11.096 18.847 84.387 1.00 56.62 163 SER A O 1
ATOM 1288 N N . PRO A 1 164 ? -8.919 19.236 84.768 1.00 46.34 164 PRO A N 1
ATOM 1289 C CA . PRO A 1 164 ? -9.193 20.108 85.899 1.00 46.34 164 PRO A CA 1
ATOM 1290 C C . PRO A 1 164 ? -9.737 21.457 85.410 1.00 46.34 164 PRO A C 1
ATOM 1292 O O . PRO A 1 164 ? -9.212 22.071 84.479 1.00 46.34 164 PRO A O 1
ATOM 1295 N N . LEU A 1 165 ? -10.817 21.889 86.063 1.00 51.53 165 LEU A N 1
ATOM 1296 C CA . LEU A 1 165 ? -11.437 23.205 85.956 1.00 51.53 165 LEU A CA 1
ATOM 1297 C C . LEU A 1 165 ? -10.399 24.308 86.205 1.00 51.53 165 LEU A C 1
ATOM 1299 O O . LEU A 1 165 ? -9.981 24.522 87.342 1.00 51.53 165 LEU A O 1
ATOM 1303 N N . ALA A 1 166 ? -10.032 25.042 85.156 1.00 44.38 166 ALA A N 1
ATOM 1304 C CA . ALA A 1 166 ? -9.382 26.336 85.294 1.00 44.38 166 ALA A CA 1
ATOM 1305 C C . ALA A 1 166 ? -10.449 27.436 85.223 1.00 44.38 166 ALA A C 1
ATOM 1307 O O . ALA A 1 166 ? -11.190 27.573 84.251 1.00 44.38 166 ALA A O 1
ATOM 1308 N N . GLN A 1 167 ? -10.527 28.150 86.336 1.00 40.19 167 GLN A N 1
ATOM 1309 C CA . GLN A 1 167 ? -11.439 29.221 86.703 1.00 40.19 167 GLN A CA 1
ATOM 1310 C C . GLN A 1 167 ? -11.439 30.364 85.678 1.00 40.19 167 GLN A C 1
ATOM 1312 O O . GLN A 1 167 ? -10.388 30.790 85.201 1.00 40.19 167 GLN A O 1
ATOM 1317 N N . GLY A 1 168 ? -12.624 30.890 85.371 1.00 42.75 168 GLY A N 1
ATOM 1318 C CA . GLY A 1 168 ? -12.753 32.145 84.633 1.00 42.75 168 GLY A CA 1
ATOM 1319 C C . GLY A 1 168 ? -12.467 33.369 85.509 1.00 42.75 168 GLY A C 1
ATOM 1320 O O . GLY A 1 168 ? -12.533 33.286 86.736 1.00 42.75 168 GLY A O 1
ATOM 1321 N N . PRO A 1 169 ? -12.247 34.532 84.878 1.00 43.91 169 PRO A N 1
ATOM 1322 C CA . PRO A 1 169 ? -12.670 35.809 85.436 1.00 43.91 169 PRO A CA 1
ATOM 1323 C C . PRO A 1 169 ? -13.882 36.382 84.691 1.00 43.91 169 PRO A C 1
ATOM 1325 O O . PRO A 1 169 ? -14.042 36.257 83.478 1.00 43.91 169 PRO A O 1
ATOM 1328 N N . SER A 1 170 ? -14.732 37.025 85.478 1.00 40.31 170 SER A N 1
ATOM 1329 C CA . SER A 1 170 ? -16.013 37.644 85.159 1.00 40.31 170 SER A CA 1
ATOM 1330 C C . SER A 1 170 ? -15.916 39.020 84.475 1.00 40.31 170 SER A C 1
ATOM 1332 O O . SER A 1 170 ? -15.182 39.885 84.933 1.00 40.31 170 SER A O 1
ATOM 1334 N N . ILE A 1 171 ? -16.762 39.191 83.448 1.00 43.94 171 ILE A N 1
ATOM 1335 C CA . ILE A 1 171 ? -17.622 40.337 83.053 1.00 43.94 171 ILE A CA 1
ATOM 1336 C C . ILE A 1 171 ? -17.060 41.774 83.097 1.00 43.94 171 ILE A C 1
ATOM 1338 O O . ILE A 1 171 ? -16.915 42.336 84.176 1.00 43.94 171 ILE A O 1
ATOM 1342 N N . GLN A 1 172 ? -17.044 42.450 81.932 1.00 34.44 172 GLN A N 1
ATOM 1343 C CA . GLN A 1 172 ? -17.764 43.731 81.749 1.00 34.44 172 GLN A CA 1
ATOM 1344 C C . GLN A 1 172 ? -17.886 44.191 80.283 1.00 34.44 172 GLN A C 1
ATOM 1346 O O . GLN A 1 172 ? -16.901 44.242 79.557 1.00 34.44 172 GLN A O 1
ATOM 1351 N N . GLY A 1 173 ? -19.098 44.622 79.902 1.00 40.12 173 GLY A N 1
ATOM 1352 C CA . GLY A 1 173 ? -19.325 45.620 78.847 1.00 40.12 173 GLY A CA 1
ATOM 1353 C C . GLY A 1 173 ? -19.952 45.122 77.541 1.00 40.12 173 GLY A C 1
ATOM 1354 O O . GLY A 1 173 ? -19.256 44.649 76.651 1.00 40.12 173 GLY A O 1
ATOM 1355 N N . GLN A 1 174 ? -21.265 45.328 77.378 1.00 45.72 174 GLN A N 1
ATOM 1356 C CA . GLN A 1 174 ? -21.885 45.468 76.051 1.00 45.72 174 GLN A CA 1
ATOM 1357 C C . GLN A 1 174 ? -21.292 46.691 75.336 1.00 45.72 174 GLN A C 1
ATOM 1359 O O . GLN A 1 174 ? -21.151 47.747 75.957 1.00 45.72 174 GLN A O 1
ATOM 1364 N N . PRO A 1 175 ? -21.029 46.587 74.022 1.00 41.28 175 PRO A N 1
ATOM 1365 C CA . PRO A 1 175 ? -21.850 47.376 73.100 1.00 41.28 175 PRO A CA 1
ATOM 1366 C C . PRO A 1 175 ? -22.196 46.672 71.769 1.00 41.28 175 PRO A C 1
ATOM 1368 O O . PRO A 1 175 ? -21.345 46.095 71.109 1.00 41.28 175 PRO A O 1
ATOM 1371 N N . GLN A 1 176 ? -23.475 46.817 71.401 1.00 48.50 176 GLN A N 1
ATOM 1372 C CA . GLN A 1 176 ? -24.105 46.954 70.072 1.00 48.50 176 GLN A CA 1
ATOM 1373 C C . GLN A 1 176 ? -23.756 46.016 68.883 1.00 48.50 176 GLN A C 1
ATOM 1375 O O . GLN A 1 176 ? -22.600 45.721 68.599 1.00 48.50 176 GLN A O 1
ATOM 1380 N N . PRO A 1 177 ? -24.768 45.629 68.073 1.00 48.31 177 PRO A N 1
ATOM 1381 C CA . PRO A 1 177 ? -24.565 44.813 66.880 1.00 48.31 177 PRO A CA 1
ATOM 1382 C C . PRO A 1 177 ? -23.953 45.645 65.743 1.00 48.31 177 PRO A C 1
ATOM 1384 O O . PRO A 1 177 ? -24.643 46.412 65.068 1.00 48.31 177 PRO A O 1
ATOM 1387 N N . GLN A 1 178 ? -22.656 45.473 65.487 1.00 51.81 178 GLN A N 1
ATOM 1388 C CA . GLN A 1 178 ? -22.033 45.973 64.262 1.00 51.81 178 GLN A CA 1
ATOM 1389 C C . GLN A 1 178 ? -22.456 45.109 63.065 1.00 51.81 178 GLN A C 1
ATOM 1391 O O . GLN A 1 178 ? -22.187 43.909 62.994 1.00 51.81 178 GLN A O 1
ATOM 1396 N N . LYS A 1 179 ? -23.138 45.757 62.112 1.00 55.62 179 LYS A N 1
ATOM 1397 C CA . LYS A 1 179 ? -23.464 45.239 60.779 1.00 55.62 179 LYS A CA 1
ATOM 1398 C C . LYS A 1 179 ? -22.210 44.661 60.114 1.00 55.62 179 LYS A C 1
ATOM 1400 O O . LYS A 1 179 ? -21.226 45.373 59.932 1.00 55.62 179 LYS A O 1
ATOM 1405 N N . ARG A 1 180 ? -22.271 43.396 59.686 1.00 53.78 180 ARG A N 1
ATOM 1406 C CA . ARG A 1 180 ? -21.296 42.834 58.739 1.00 53.78 180 ARG A CA 1
ATOM 1407 C C . ARG A 1 180 ? -21.399 43.594 57.406 1.00 53.78 180 ARG A C 1
ATOM 1409 O O . ARG A 1 180 ? -22.521 43.753 56.918 1.00 53.78 180 ARG A O 1
ATOM 1416 N N . PRO A 1 181 ? -20.291 44.042 56.794 1.00 54.47 181 PRO A N 1
ATOM 1417 C CA . PRO A 1 181 ? -20.326 44.519 55.419 1.00 54.47 181 PRO A CA 1
ATOM 1418 C C . PRO A 1 181 ? -20.656 43.347 54.487 1.00 54.47 181 PRO A C 1
ATOM 1420 O O . PRO A 1 181 ? -20.094 42.257 54.612 1.00 54.47 181 PRO A O 1
ATOM 1423 N N . ALA A 1 182 ? -21.606 43.562 53.577 1.00 61.50 182 ALA A N 1
ATOM 1424 C CA . ALA A 1 182 ? -21.933 42.606 52.531 1.00 61.50 182 ALA A CA 1
ATOM 1425 C C . ALA A 1 182 ? -20.732 42.467 51.587 1.00 61.50 182 ALA A C 1
ATOM 1427 O O . ALA A 1 182 ? -20.227 43.457 51.059 1.00 61.50 182 ALA A O 1
ATOM 1428 N N . VAL A 1 183 ? -20.272 41.233 51.393 1.00 63.31 183 VAL A N 1
ATOM 1429 C CA . VAL A 1 183 ? -19.250 40.900 50.399 1.00 63.31 183 VAL A CA 1
ATOM 1430 C C . VAL A 1 183 ? -19.839 41.168 49.013 1.00 63.31 183 VAL A C 1
ATOM 1432 O O . VAL A 1 183 ? -20.836 40.557 48.633 1.00 63.31 183 VAL A O 1
ATOM 1435 N N . ALA A 1 184 ? -19.242 42.100 48.270 1.00 61.41 184 ALA A N 1
ATOM 1436 C CA . ALA A 1 184 ? -19.590 42.355 46.880 1.00 61.41 184 ALA A CA 1
ATOM 1437 C C . ALA A 1 184 ? -18.987 41.253 45.999 1.00 61.41 184 ALA A C 1
ATOM 1439 O O . ALA A 1 184 ? -17.771 41.079 45.947 1.00 61.41 184 ALA A O 1
ATOM 1440 N N . ILE A 1 185 ? -19.848 40.501 45.318 1.00 62.41 185 ILE A N 1
ATOM 1441 C CA . ILE A 1 185 ? -19.451 39.514 44.313 1.00 62.41 185 ILE A CA 1
ATOM 1442 C C . ILE A 1 185 ? -19.222 40.283 42.999 1.00 62.41 185 ILE A C 1
ATOM 1444 O O . ILE A 1 185 ? -20.131 41.006 42.580 1.00 62.41 185 ILE A O 1
ATOM 1448 N N . PRO A 1 186 ? -18.052 40.185 42.340 1.00 55.59 186 PRO A N 1
ATOM 1449 C CA . PRO A 1 186 ? -17.828 40.863 41.068 1.00 55.59 186 PRO A CA 1
ATOM 1450 C C . PRO A 1 186 ? -18.695 40.233 39.970 1.00 55.59 186 PRO A C 1
ATOM 1452 O O . PRO A 1 186 ? -18.602 39.039 39.692 1.00 55.59 186 PRO A O 1
ATOM 1455 N N . GLN A 1 187 ? -19.546 41.049 39.345 1.00 62.62 187 GLN A N 1
ATOM 1456 C CA . GLN A 1 187 ? -20.305 40.671 38.155 1.00 62.62 187 GLN A CA 1
ATOM 1457 C C . GLN A 1 187 ? -19.378 40.737 36.939 1.00 62.62 187 GLN A C 1
ATOM 1459 O O . GLN A 1 187 ? -18.860 41.803 36.608 1.00 62.62 187 GLN A O 1
ATOM 1464 N N . THR A 1 188 ? -19.162 39.608 36.269 1.00 60.88 188 THR A N 1
ATOM 1465 C CA . THR A 1 188 ? -18.461 39.566 34.985 1.00 60.88 188 THR A CA 1
ATOM 1466 C C . THR A 1 188 ? -19.462 39.824 33.861 1.00 60.88 188 THR A C 1
ATOM 1468 O O . THR A 1 188 ? -20.365 39.030 33.606 1.00 60.88 188 THR A O 1
ATOM 1471 N N . THR A 1 189 ? -19.326 40.963 33.187 1.00 62.31 189 THR A N 1
ATOM 1472 C CA . THR A 1 189 ? -20.079 41.261 31.967 1.00 62.31 189 THR A CA 1
ATOM 1473 C C . THR A 1 189 ? -19.401 40.587 30.766 1.00 62.31 189 THR A C 1
ATOM 1475 O O . THR A 1 189 ? -18.197 40.763 30.566 1.00 62.31 189 THR A O 1
ATOM 1478 N N . PRO A 1 190 ? -20.128 39.797 29.952 1.00 56.19 190 PRO A N 1
ATOM 1479 C CA . PRO A 1 190 ? -19.556 39.170 28.767 1.00 56.19 190 PRO A CA 1
ATOM 1480 C C . PRO A 1 190 ? -19.235 40.227 27.704 1.00 56.19 190 PRO A C 1
ATOM 1482 O O . PRO A 1 190 ? -20.081 41.037 27.326 1.00 56.19 190 PRO A O 1
ATOM 1485 N N . THR A 1 191 ? -17.991 40.223 27.231 1.00 57.78 191 THR A N 1
ATOM 1486 C CA . THR A 1 191 ? -17.509 41.103 26.163 1.00 57.78 191 THR A CA 1
ATOM 1487 C C . THR A 1 191 ? -17.963 40.552 24.805 1.00 57.78 191 THR A C 1
ATOM 1489 O O . THR A 1 191 ? -17.628 39.409 24.491 1.00 57.78 191 THR A O 1
ATOM 1492 N N . PRO A 1 192 ? -18.711 41.305 23.980 1.00 58.69 192 PRO A N 1
ATOM 1493 C CA . PRO A 1 192 ? -19.046 40.858 22.633 1.00 58.69 192 PRO A CA 1
ATOM 1494 C C . PRO A 1 192 ? -17.799 40.917 21.738 1.00 58.69 192 PRO A C 1
ATOM 1496 O O . PRO A 1 192 ? -17.183 41.973 21.589 1.00 58.69 192 PRO A O 1
ATOM 1499 N N . LEU A 1 193 ? -17.422 39.782 21.143 1.00 55.56 193 LEU A N 1
ATOM 1500 C CA . LEU A 1 193 ? -16.400 39.738 20.097 1.00 55.56 193 LEU A CA 1
ATOM 1501 C C . LEU A 1 193 ? -16.938 40.434 18.840 1.00 55.56 193 LEU A C 1
ATOM 1503 O O . LEU A 1 193 ? -17.990 40.071 18.317 1.00 55.56 193 LEU A O 1
ATOM 1507 N N . ALA A 1 194 ? -16.195 41.431 18.364 1.00 52.53 194 ALA A N 1
ATOM 1508 C CA . ALA A 1 194 ? -16.440 42.089 17.092 1.00 52.53 194 ALA A CA 1
ATOM 1509 C C . ALA A 1 194 ? -16.226 41.101 15.933 1.00 52.53 194 ALA A C 1
ATOM 1511 O O . ALA A 1 194 ? -15.146 40.527 15.778 1.00 52.53 194 ALA A O 1
ATOM 1512 N N . ASP A 1 195 ? -17.269 40.927 15.122 1.00 57.81 195 ASP A N 1
ATOM 1513 C CA . ASP A 1 195 ? -17.291 40.120 13.903 1.00 57.81 195 ASP A CA 1
ATOM 1514 C C . ASP A 1 195 ? -16.321 40.723 12.874 1.00 57.81 195 ASP A C 1
ATOM 1516 O O . ASP A 1 195 ? -16.652 41.638 12.117 1.00 57.81 195 ASP A O 1
ATOM 1520 N N . THR A 1 196 ? -15.068 40.266 12.896 1.00 51.41 196 THR A N 1
ATOM 1521 C CA . THR A 1 196 ? -14.092 40.647 11.875 1.00 51.41 196 THR A CA 1
ATOM 1522 C C . THR A 1 196 ? -14.364 39.771 10.661 1.00 51.41 196 THR A C 1
ATOM 1524 O O . THR A 1 196 ? -13.911 38.631 10.571 1.00 51.41 196 THR A O 1
ATOM 1527 N N . GLY A 1 197 ? -15.189 40.307 9.761 1.00 58.94 197 GLY A N 1
ATOM 1528 C CA . GLY A 1 197 ? -15.730 39.626 8.594 1.00 58.94 197 GLY A CA 1
ATOM 1529 C C . GLY A 1 197 ? -14.676 39.148 7.599 1.00 58.94 197 GLY A C 1
ATOM 1530 O O . GLY A 1 197 ? -14.414 39.804 6.593 1.00 58.94 197 GLY A O 1
ATOM 1531 N N . ILE A 1 198 ? -14.157 37.942 7.815 1.00 54.81 198 ILE A N 1
ATOM 1532 C CA . ILE A 1 198 ? -13.442 37.175 6.795 1.00 54.81 198 ILE A CA 1
ATOM 1533 C C . ILE A 1 198 ? -14.340 36.009 6.388 1.00 54.81 198 ILE A C 1
ATOM 1535 O O . ILE A 1 198 ? -14.302 34.924 6.961 1.00 54.81 198 ILE A O 1
ATOM 1539 N N . ARG A 1 199 ? -15.184 36.254 5.383 1.00 55.34 199 ARG A N 1
ATOM 1540 C CA . ARG A 1 199 ? -15.950 35.213 4.689 1.00 55.34 199 ARG A CA 1
ATOM 1541 C C . ARG A 1 199 ? -15.178 34.856 3.413 1.00 55.34 199 ARG A C 1
ATOM 1543 O O . ARG A 1 199 ? -15.140 35.698 2.513 1.00 55.34 199 ARG A O 1
ATOM 1550 N N . PRO A 1 200 ? -14.552 33.673 3.275 1.00 51.38 200 PRO A N 1
ATOM 1551 C CA . PRO A 1 200 ? -14.050 33.251 1.975 1.00 51.38 200 PRO A CA 1
ATOM 1552 C C . PRO A 1 200 ? -15.248 32.979 1.055 1.00 51.38 200 PRO A C 1
ATOM 1554 O O . PRO A 1 200 ? -16.100 32.136 1.328 1.00 51.38 200 PRO A O 1
ATOM 1557 N N . LYS A 1 201 ? -15.339 33.753 -0.027 1.00 46.31 201 LYS A N 1
ATOM 1558 C CA . LYS A 1 201 ? -16.383 33.662 -1.049 1.00 46.31 201 LYS A CA 1
ATOM 1559 C C . LYS A 1 201 ? -16.133 32.411 -1.902 1.00 46.31 201 LYS A C 1
ATOM 1561 O O . LYS A 1 201 ? -15.390 32.478 -2.875 1.00 46.31 201 LYS A O 1
ATOM 1566 N N . PHE A 1 202 ? -16.732 31.274 -1.549 1.00 52.25 202 PHE A N 1
ATOM 1567 C CA . PHE A 1 202 ? -16.835 30.143 -2.475 1.00 52.25 202 PHE A CA 1
ATOM 1568 C C . PHE A 1 202 ? -17.911 30.469 -3.515 1.00 52.25 202 PHE A C 1
ATOM 1570 O O . PHE A 1 202 ? -19.106 30.421 -3.233 1.00 52.25 202 PHE A O 1
ATOM 1577 N N . VAL A 1 203 ? -17.473 30.865 -4.709 1.00 49.09 203 VAL A N 1
ATOM 1578 C CA . VAL A 1 203 ? -18.319 30.912 -5.903 1.00 49.09 203 VAL A CA 1
ATOM 1579 C C . VAL A 1 203 ? -18.389 29.483 -6.431 1.00 49.09 203 VAL A C 1
ATOM 1581 O O . VAL A 1 203 ? -17.431 28.995 -7.022 1.00 49.09 203 VAL A O 1
ATOM 1584 N N . VAL A 1 204 ? -19.498 28.795 -6.168 1.00 58.91 204 VAL A N 1
ATOM 1585 C CA . VAL A 1 204 ? -19.872 27.610 -6.943 1.00 58.91 204 VAL A CA 1
ATOM 1586 C C . VAL A 1 204 ? -20.662 28.131 -8.136 1.00 58.91 204 VAL A C 1
ATOM 1588 O O . VAL A 1 204 ? -21.808 28.551 -8.000 1.00 58.91 204 VAL A O 1
ATOM 1591 N N . GLU A 1 205 ? -20.011 28.187 -9.292 1.00 55.22 205 GLU A N 1
ATOM 1592 C CA . GLU A 1 205 ? -20.670 28.455 -10.566 1.00 55.22 205 GLU A CA 1
ATOM 1593 C C . GLU A 1 205 ? -21.229 27.127 -11.089 1.00 55.22 205 GLU A C 1
ATOM 1595 O O . GLU A 1 205 ? -20.525 26.337 -11.718 1.00 55.22 205 GLU A O 1
ATOM 1600 N N . GLU A 1 206 ? -22.492 26.838 -10.769 1.00 50.97 206 GLU A N 1
ATOM 1601 C CA . GLU A 1 206 ? -23.220 25.745 -11.412 1.00 50.97 206 GLU A CA 1
ATOM 1602 C C . GLU A 1 206 ? -23.605 26.181 -12.826 1.00 50.97 206 GLU A C 1
ATOM 1604 O O . GLU A 1 206 ? -24.559 26.928 -13.039 1.00 50.97 206 GLU A O 1
ATOM 1609 N N . LYS A 1 207 ? -22.837 25.715 -13.811 1.00 42.50 207 LYS A N 1
ATOM 1610 C CA . LYS A 1 207 ? -23.215 25.777 -15.221 1.00 42.50 207 LYS A CA 1
ATOM 1611 C C . LYS A 1 207 ? -24.334 24.753 -15.469 1.00 42.50 207 LYS A C 1
ATOM 1613 O O . LYS A 1 207 ? -24.064 23.553 -15.361 1.00 42.50 207 LYS A O 1
ATOM 1618 N N . PRO A 1 208 ? -25.560 25.166 -15.840 1.00 43.66 208 PRO A N 1
ATOM 1619 C CA . PRO A 1 208 ? -26.604 24.225 -16.216 1.00 43.66 208 PRO A CA 1
ATOM 1620 C C . PRO A 1 208 ? -26.169 23.548 -17.514 1.00 43.66 208 PRO A C 1
ATOM 1622 O O . PRO A 1 208 ? -26.002 24.200 -18.544 1.00 43.66 208 PRO A O 1
ATOM 1625 N N . THR A 1 209 ? -25.923 22.243 -17.463 1.00 43.53 209 THR A N 1
ATOM 1626 C CA . THR A 1 209 ? -25.719 21.464 -18.683 1.00 43.53 209 THR A CA 1
ATOM 1627 C C . THR A 1 209 ? -27.099 21.077 -19.196 1.00 43.53 209 THR A C 1
ATOM 1629 O O . THR A 1 209 ? -27.701 20.116 -18.724 1.00 43.53 209 THR A O 1
ATOM 1632 N N . GLU A 1 210 ? -27.616 21.859 -20.144 1.00 52.59 210 GLU A N 1
ATOM 1633 C CA . GLU A 1 210 ? -28.610 21.380 -21.101 1.00 52.59 210 GLU A CA 1
ATOM 1634 C C . GLU A 1 210 ? -27.994 20.203 -21.864 1.00 52.59 210 GLU A C 1
ATOM 1636 O O . GLU A 1 210 ? -27.013 20.346 -22.593 1.00 52.59 210 GLU A O 1
ATOM 1641 N N . GLY A 1 211 ? -28.545 19.013 -21.653 1.00 43.44 211 GLY A N 1
ATOM 1642 C CA . GLY A 1 211 ? -28.073 17.795 -22.291 1.00 43.44 211 GLY A CA 1
ATOM 1643 C C . GLY A 1 211 ? -29.025 16.650 -22.004 1.00 43.44 211 GLY A C 1
ATOM 1644 O O . GLY A 1 211 ? -28.817 15.882 -21.070 1.00 43.44 211 GLY A O 1
ATOM 1645 N N . GLY A 1 212 ? -30.088 16.560 -22.803 1.00 50.69 212 GLY A N 1
ATOM 1646 C CA . GLY A 1 212 ? -30.996 15.419 -22.825 1.00 50.69 212 GLY A CA 1
ATOM 1647 C C . GLY A 1 212 ? -30.246 14.142 -23.203 1.00 50.69 212 GLY A C 1
ATOM 1648 O O . GLY A 1 212 ? -29.982 13.895 -24.376 1.00 50.69 212 GLY A O 1
ATOM 1649 N N . GLY A 1 213 ? -29.910 13.338 -22.200 1.00 47.50 213 GLY A N 1
ATOM 1650 C CA . GLY A 1 213 ? -29.545 11.930 -22.336 1.00 47.50 213 GLY A CA 1
ATOM 1651 C C . GLY A 1 213 ? -30.630 11.063 -21.688 1.00 47.50 213 GLY A C 1
ATOM 1652 O O . GLY A 1 213 ? -31.257 11.510 -20.725 1.00 47.50 213 GLY A O 1
ATOM 1653 N N . PRO A 1 214 ? -30.912 9.855 -22.207 1.00 49.94 214 PRO A N 1
ATOM 1654 C CA . PRO A 1 214 ? -32.023 9.046 -21.727 1.00 49.94 214 PRO A CA 1
ATOM 1655 C C . PRO A 1 214 ? -31.793 8.623 -20.273 1.00 49.94 214 PRO A C 1
ATOM 1657 O O . PRO A 1 214 ? -30.772 8.030 -19.930 1.00 49.94 214 PRO A O 1
ATOM 1660 N N . VAL A 1 215 ? -32.778 8.925 -19.429 1.00 55.03 215 VAL A N 1
ATOM 1661 C CA . VAL A 1 215 ? -32.926 8.378 -18.077 1.00 55.03 215 VAL A CA 1
ATOM 1662 C C . VAL A 1 215 ? -32.833 6.847 -18.147 1.00 55.03 215 VAL A C 1
ATOM 1664 O O . VAL A 1 215 ? -33.623 6.242 -18.876 1.00 55.03 215 VAL A O 1
ATOM 1667 N N . PRO A 1 216 ? -31.914 6.189 -17.416 1.00 52.59 216 PRO A N 1
ATOM 1668 C CA . PRO A 1 216 ? -31.921 4.738 -17.338 1.00 52.59 216 PRO A CA 1
ATOM 1669 C C . PRO A 1 216 ? -33.181 4.297 -16.584 1.00 52.59 216 PRO A C 1
ATOM 1671 O O . PRO A 1 216 ? -33.352 4.568 -15.397 1.00 52.59 216 PRO A O 1
ATOM 1674 N N . GLN A 1 217 ? -34.090 3.630 -17.295 1.00 53.31 217 GLN A N 1
ATOM 1675 C CA . GLN A 1 217 ? -35.185 2.879 -16.691 1.00 53.31 217 GLN A CA 1
ATOM 1676 C C . GLN A 1 217 ? -34.584 1.740 -15.865 1.00 53.31 217 GLN A C 1
ATOM 1678 O O . GLN A 1 217 ? -34.090 0.754 -16.411 1.00 53.31 217 GLN A O 1
ATOM 1683 N N . PHE A 1 218 ? -34.631 1.865 -14.543 1.00 50.56 218 PHE A N 1
ATOM 1684 C CA . PHE A 1 218 ? -34.316 0.760 -13.649 1.00 50.56 218 PHE A CA 1
ATOM 1685 C C . PHE A 1 218 ? -35.453 -0.267 -13.725 1.00 50.56 218 PHE A C 1
ATOM 1687 O O . PHE A 1 218 ? -36.531 -0.058 -13.172 1.00 50.56 218 PHE A O 1
ATOM 1694 N N . GLN A 1 219 ? -35.223 -1.371 -14.437 1.00 54.97 219 GLN A N 1
ATOM 1695 C CA . GLN A 1 219 ? -36.063 -2.563 -14.339 1.00 54.97 219 GLN A CA 1
ATOM 1696 C C . GLN A 1 219 ? -35.644 -3.339 -13.091 1.00 54.97 219 GLN A C 1
ATOM 1698 O O . GLN A 1 219 ? -34.502 -3.784 -12.975 1.00 54.97 219 GLN A O 1
ATOM 1703 N N . THR A 1 220 ? -36.558 -3.486 -12.137 1.00 55.56 220 THR A N 1
ATOM 1704 C CA . THR A 1 220 ? -36.354 -4.337 -10.968 1.00 55.56 220 THR A CA 1
ATOM 1705 C C . THR A 1 220 ? -36.650 -5.783 -11.352 1.00 55.56 220 THR A C 1
ATOM 1707 O O . THR A 1 220 ? -37.800 -6.194 -11.499 1.00 55.56 220 THR A O 1
ATOM 1710 N N . THR A 1 221 ? -35.603 -6.582 -11.532 1.00 53.62 221 THR A N 1
ATOM 1711 C CA . THR A 1 221 ? -35.750 -8.031 -11.698 1.00 53.62 221 THR A CA 1
ATOM 1712 C C . THR A 1 221 ? -36.015 -8.650 -10.328 1.00 53.62 221 THR A C 1
ATOM 1714 O O . THR A 1 221 ? -35.170 -8.579 -9.436 1.00 53.62 221 THR A O 1
ATOM 1717 N N . GLY A 1 222 ? -37.195 -9.243 -10.138 1.00 56.50 222 GLY A N 1
ATOM 1718 C CA . GLY A 1 222 ? -37.520 -9.995 -8.928 1.00 56.50 222 GLY A CA 1
ATOM 1719 C C . GLY A 1 222 ? -36.621 -11.224 -8.810 1.00 56.50 222 GLY A C 1
ATOM 1720 O O . GLY A 1 222 ? -36.711 -12.143 -9.621 1.00 56.50 222 GLY A O 1
ATOM 1721 N N . VAL A 1 223 ? -35.734 -11.236 -7.816 1.00 48.59 223 VAL A N 1
ATOM 1722 C CA . VAL A 1 223 ? -34.899 -12.400 -7.505 1.00 48.59 223 VAL A CA 1
ATOM 1723 C C . VAL A 1 223 ? -35.764 -13.410 -6.751 1.00 48.59 223 VAL A C 1
ATOM 1725 O O . VAL A 1 223 ? -36.218 -13.138 -5.641 1.00 48.59 223 VAL A O 1
ATOM 1728 N N . GLY A 1 224 ? -36.019 -14.566 -7.366 1.00 54.72 224 GLY A N 1
ATOM 1729 C CA . GLY A 1 224 ? -36.685 -15.690 -6.708 1.00 54.72 224 GLY A CA 1
ATOM 1730 C C . GLY A 1 224 ? -35.857 -16.214 -5.532 1.00 54.72 224 GLY A C 1
ATOM 1731 O O . GLY A 1 224 ? -34.627 -16.232 -5.589 1.00 54.72 224 GLY A O 1
ATOM 1732 N N . GLN A 1 225 ? -36.531 -16.629 -4.457 1.00 50.03 225 GLN A N 1
ATOM 1733 C CA . GLN A 1 225 ? -35.880 -17.192 -3.276 1.00 50.03 225 GLN A CA 1
ATOM 1734 C C . GLN A 1 225 ? -35.092 -18.451 -3.656 1.00 50.03 225 GLN A C 1
ATOM 1736 O O . GLN A 1 225 ? -35.652 -19.452 -4.098 1.00 50.03 225 GLN A O 1
ATOM 1741 N N . ALA A 1 226 ? -33.776 -18.401 -3.468 1.00 47.66 226 ALA A N 1
ATOM 1742 C CA . ALA A 1 226 ? -32.914 -19.560 -3.601 1.00 47.66 226 ALA A CA 1
ATOM 1743 C C . ALA A 1 226 ? -32.998 -20.404 -2.322 1.00 47.66 226 ALA A C 1
ATOM 1745 O O . ALA A 1 226 ? -32.162 -20.285 -1.432 1.00 47.66 226 ALA A O 1
ATOM 1746 N N . TRP A 1 227 ? -34.001 -21.278 -2.243 1.00 46.25 227 TRP A N 1
ATOM 1747 C CA . TRP A 1 227 ? -33.922 -22.471 -1.404 1.00 46.25 227 TRP A CA 1
ATOM 1748 C C . TRP A 1 227 ? -34.517 -23.656 -2.154 1.00 46.25 227 TRP A C 1
ATOM 1750 O O . TRP A 1 227 ? -35.725 -23.820 -2.259 1.00 46.25 227 TRP A O 1
ATOM 1760 N N . GLY A 1 228 ? -33.630 -24.474 -2.713 1.00 43.38 228 GLY A N 1
ATOM 1761 C CA . GLY A 1 228 ? -33.969 -25.758 -3.304 1.00 43.38 228 GLY A CA 1
ATOM 1762 C C . GLY A 1 228 ? -33.156 -26.846 -2.626 1.00 43.38 228 GLY A C 1
ATOM 1763 O O . GLY A 1 228 ? -32.131 -27.269 -3.160 1.00 43.38 228 GLY A O 1
ATOM 1764 N N . SER A 1 229 ? -33.601 -27.306 -1.453 1.00 44.31 229 SER A N 1
ATOM 1765 C CA . SER A 1 229 ? -33.321 -28.690 -1.081 1.00 44.31 229 SER A CA 1
ATOM 1766 C C . SER A 1 229 ? -34.129 -29.568 -2.039 1.00 44.31 229 SER A C 1
ATOM 1768 O O . SER A 1 229 ? -35.301 -29.320 -2.322 1.00 44.31 229 SER A O 1
ATOM 1770 N N . LYS A 1 230 ? -33.467 -30.561 -2.632 1.00 46.75 230 LYS A N 1
ATOM 1771 C CA . LYS A 1 230 ? -34.117 -31.550 -3.490 1.00 46.75 230 LYS A CA 1
ATOM 1772 C C . LYS A 1 230 ? -35.133 -32.333 -2.659 1.00 46.75 230 LYS A C 1
ATOM 1774 O O . LYS A 1 230 ? -34.747 -33.197 -1.879 1.00 46.75 230 LYS A O 1
ATOM 1779 N N . GLY A 1 231 ? -36.410 -32.063 -2.880 1.00 41.81 231 GLY A N 1
ATOM 1780 C CA . GLY A 1 231 ? -37.514 -32.860 -2.365 1.00 41.81 231 GLY A CA 1
ATOM 1781 C C . GLY A 1 231 ? -38.817 -32.358 -2.961 1.00 41.81 231 GLY A C 1
ATOM 1782 O O . GLY A 1 231 ? -39.266 -31.269 -2.634 1.00 41.81 231 GLY A O 1
ATOM 1783 N N . ALA A 1 232 ? -39.383 -33.123 -3.889 1.00 49.41 232 ALA A N 1
ATOM 1784 C CA . ALA A 1 232 ? -40.664 -32.825 -4.509 1.00 49.41 232 ALA A CA 1
ATOM 1785 C C . ALA A 1 232 ? -41.775 -32.847 -3.453 1.00 49.41 232 ALA A C 1
ATOM 1787 O O . ALA A 1 232 ? -42.035 -33.908 -2.891 1.00 49.41 232 ALA A O 1
ATOM 1788 N N . ILE A 1 233 ? -42.438 -31.712 -3.206 1.00 44.66 233 ILE A N 1
ATOM 1789 C CA . ILE A 1 233 ? -43.673 -31.678 -2.416 1.00 44.66 233 ILE A CA 1
ATOM 1790 C C . ILE A 1 233 ? -44.636 -30.619 -2.995 1.00 44.66 233 ILE A C 1
ATOM 1792 O O . ILE A 1 233 ? -44.492 -29.427 -2.759 1.00 44.66 233 ILE A O 1
ATOM 1796 N N . THR A 1 234 ? -45.604 -31.124 -3.770 1.00 46.69 234 THR A N 1
ATOM 1797 C CA . THR A 1 234 ? -47.014 -30.691 -3.920 1.00 46.69 234 THR A CA 1
ATOM 1798 C C . THR A 1 234 ? -47.386 -29.280 -4.417 1.00 46.69 234 THR A C 1
ATOM 1800 O O . THR A 1 234 ? -47.098 -28.276 -3.778 1.00 46.69 234 THR A O 1
ATOM 1803 N N . ASP A 1 235 ? -48.206 -29.259 -5.480 1.00 49.56 235 ASP A N 1
ATOM 1804 C CA . ASP A 1 235 ? -48.918 -28.135 -6.129 1.00 49.56 235 ASP A CA 1
ATOM 1805 C C . ASP A 1 235 ? -49.991 -27.422 -5.264 1.00 49.56 235 ASP A C 1
ATOM 1807 O O . ASP A 1 235 ? -51.040 -27.003 -5.759 1.00 49.56 235 ASP A O 1
ATOM 1811 N N . HIS A 1 236 ? -49.770 -27.243 -3.962 1.00 48.69 236 HIS A N 1
ATOM 1812 C CA . HIS A 1 236 ? -50.647 -26.400 -3.146 1.00 48.69 236 HIS A CA 1
ATOM 1813 C C . HIS A 1 236 ? -50.024 -25.014 -2.979 1.00 48.69 236 HIS A C 1
ATOM 1815 O O . HIS A 1 236 ? -48.982 -24.859 -2.346 1.00 48.69 236 HIS A O 1
ATOM 1821 N N . ALA A 1 237 ? -50.673 -23.989 -3.542 1.00 52.94 237 ALA A N 1
ATOM 1822 C CA . ALA A 1 237 ? -50.368 -22.603 -3.204 1.00 52.94 237 ALA A CA 1
ATOM 1823 C C . ALA A 1 237 ? -50.453 -22.434 -1.678 1.00 52.94 237 ALA A C 1
ATOM 1825 O O . ALA A 1 237 ? -51.422 -22.883 -1.065 1.00 52.94 237 ALA A O 1
ATOM 1826 N N . ALA A 1 238 ? -49.434 -21.816 -1.075 1.00 53.50 238 ALA A N 1
ATOM 1827 C CA . ALA A 1 238 ? -49.360 -21.619 0.368 1.00 53.50 238 ALA A CA 1
ATOM 1828 C C . ALA A 1 238 ? -50.610 -20.873 0.872 1.00 53.50 238 ALA A C 1
ATOM 1830 O O . ALA A 1 238 ? -50.781 -19.680 0.619 1.00 53.50 238 ALA A O 1
ATOM 1831 N N . GLN A 1 239 ? -51.501 -21.585 1.565 1.00 51.25 239 GLN A N 1
ATOM 1832 C CA . GLN A 1 239 ? -52.585 -20.981 2.329 1.00 51.25 239 GLN A CA 1
ATOM 1833 C C . GLN A 1 239 ? -52.009 -20.528 3.669 1.00 51.25 239 GLN A C 1
ATOM 1835 O O . GLN A 1 239 ? -51.680 -21.343 4.526 1.00 51.25 239 GLN A O 1
ATOM 1840 N N . PHE A 1 240 ? -51.862 -19.217 3.834 1.00 44.41 240 PHE A N 1
ATOM 1841 C CA . PHE A 1 240 ? -51.513 -18.619 5.115 1.00 44.41 240 PHE A CA 1
ATOM 1842 C C . PHE A 1 240 ? -52.774 -18.574 5.984 1.00 44.41 240 PHE A C 1
ATOM 1844 O O . PHE A 1 240 ? -53.704 -17.823 5.687 1.00 44.41 240 PHE A O 1
ATOM 1851 N N . SER A 1 241 ? -52.827 -19.390 7.038 1.00 55.88 241 SER A N 1
ATOM 1852 C CA . SER A 1 241 ? -53.848 -19.255 8.081 1.00 55.88 241 SER A CA 1
ATOM 1853 C C . SER A 1 241 ? -53.694 -17.891 8.753 1.00 55.88 241 SER A C 1
ATOM 1855 O O . SER A 1 241 ? -52.578 -17.494 9.090 1.00 55.88 241 SER A O 1
ATOM 1857 N N . ALA A 1 242 ? -54.798 -17.171 8.965 1.00 57.03 242 ALA A N 1
ATOM 1858 C CA . ALA A 1 242 ? -54.773 -15.863 9.623 1.00 57.03 242 ALA A CA 1
ATOM 1859 C C . ALA A 1 242 ? -54.212 -15.935 11.061 1.00 57.03 242 ALA A C 1
ATOM 1861 O O . ALA A 1 242 ? -53.670 -14.945 11.547 1.00 57.03 242 ALA A O 1
ATOM 1862 N N . GLU A 1 243 ? -54.264 -17.108 11.707 1.00 55.09 243 GLU A N 1
ATOM 1863 C CA . GLU A 1 243 ? -53.634 -17.367 13.011 1.00 55.09 243 GLU A CA 1
ATOM 1864 C C . GLU A 1 243 ? -52.103 -17.566 12.976 1.00 55.09 243 GLU A C 1
ATOM 1866 O O . GLU A 1 243 ? -51.485 -17.647 14.032 1.00 55.09 243 GLU A O 1
ATOM 1871 N N . ALA A 1 244 ? -51.463 -17.634 11.801 1.00 54.91 244 ALA A N 1
ATOM 1872 C CA . ALA A 1 244 ? -50.008 -17.814 11.662 1.00 54.91 244 ALA A CA 1
ATOM 1873 C C . ALA A 1 244 ? -49.267 -16.516 11.278 1.00 54.91 244 ALA A C 1
ATOM 1875 O O . ALA A 1 244 ? -48.142 -16.559 10.772 1.00 54.91 244 ALA A O 1
ATOM 1876 N N . ALA A 1 245 ? -49.900 -15.355 11.468 1.00 64.38 245 ALA A N 1
ATOM 1877 C CA . ALA A 1 245 ? -49.267 -14.069 11.207 1.00 64.38 245 ALA A CA 1
ATOM 1878 C C . ALA A 1 245 ? -48.165 -13.786 12.253 1.00 64.38 245 ALA A C 1
ATOM 1880 O O . ALA A 1 245 ? -48.400 -13.989 13.446 1.00 64.38 245 ALA A O 1
ATOM 1881 N N . PRO A 1 246 ? -46.980 -13.290 11.842 1.00 67.56 246 PRO A N 1
ATOM 1882 C CA . PRO A 1 246 ? -45.947 -12.861 12.781 1.00 67.56 246 PRO A CA 1
ATOM 1883 C C . PRO A 1 246 ? -46.512 -11.847 13.789 1.00 67.56 246 PRO A C 1
ATOM 1885 O O . PRO A 1 246 ? -47.297 -10.981 13.383 1.00 67.56 246 PRO A O 1
ATOM 1888 N N . PRO A 1 247 ? -46.126 -11.912 15.079 1.00 68.06 247 PRO A N 1
ATOM 1889 C CA . PRO A 1 247 ? -46.629 -10.977 16.074 1.00 68.06 247 PRO A CA 1
ATOM 1890 C C . PRO A 1 247 ? -46.263 -9.543 15.681 1.00 68.06 247 PRO A C 1
ATOM 1892 O O . PRO A 1 247 ? -45.162 -9.269 15.195 1.00 68.06 247 PRO A O 1
ATOM 1895 N N . LEU A 1 248 ? -47.204 -8.621 15.891 1.00 69.56 248 LEU A N 1
ATOM 1896 C CA . LEU A 1 248 ? -46.968 -7.199 15.666 1.00 69.56 248 LEU A CA 1
ATOM 1897 C C . LEU A 1 248 ? -45.793 -6.723 16.536 1.00 69.56 248 LEU A C 1
ATOM 1899 O O . LEU A 1 248 ? -45.655 -7.187 17.670 1.00 69.56 248 LEU A O 1
ATOM 1903 N N . PRO A 1 249 ? -44.956 -5.795 16.038 1.00 70.69 249 PRO A N 1
ATOM 1904 C CA . PRO A 1 249 ? -43.848 -5.256 16.814 1.00 70.69 249 PRO A CA 1
ATOM 1905 C C . PRO A 1 249 ? -44.352 -4.592 18.109 1.00 70.69 249 PRO A C 1
ATOM 1907 O O . PRO A 1 249 ? -45.467 -4.060 18.139 1.00 70.69 249 PRO A O 1
ATOM 1910 N N . PRO A 1 250 ? -43.540 -4.596 19.180 1.00 72.81 250 PRO A N 1
ATOM 1911 C CA . PRO A 1 250 ? -43.964 -4.110 20.484 1.00 72.81 250 PRO A CA 1
ATOM 1912 C C . PRO A 1 250 ? -44.211 -2.600 20.427 1.00 72.81 250 PRO A C 1
ATOM 1914 O O . PRO A 1 250 ? -43.367 -1.831 19.966 1.00 72.81 250 PRO A O 1
ATOM 1917 N N . THR A 1 251 ? -45.376 -2.168 20.906 1.00 75.56 251 THR A N 1
ATOM 1918 C CA . THR A 1 251 ? -45.767 -0.748 20.966 1.00 75.56 251 THR A CA 1
ATOM 1919 C C . THR A 1 251 ? -45.324 -0.065 22.262 1.00 75.56 251 THR A C 1
ATOM 1921 O O . THR A 1 251 ? -45.372 1.160 22.363 1.00 75.56 251 THR A O 1
ATOM 1924 N N . THR A 1 252 ? -44.859 -0.839 23.244 1.00 75.38 252 THR A N 1
ATOM 1925 C CA . THR A 1 252 ? -44.340 -0.377 24.534 1.00 75.38 252 THR A CA 1
ATOM 1926 C C . THR A 1 252 ? -42.813 -0.517 24.603 1.00 75.38 252 THR A C 1
ATOM 1928 O O . THR A 1 252 ? -42.266 -1.533 24.165 1.00 75.38 252 THR A O 1
ATOM 1931 N N . PRO A 1 253 ? -42.089 0.479 25.155 1.00 68.00 253 PRO A N 1
ATOM 1932 C CA . PRO A 1 253 ? -40.646 0.373 25.355 1.00 68.00 253 PRO A CA 1
ATOM 1933 C C . PRO A 1 253 ? -40.318 -0.758 26.341 1.00 68.00 253 PRO A C 1
ATOM 1935 O O . PRO A 1 253 ? -41.041 -0.971 27.312 1.00 68.00 253 PRO A O 1
ATOM 1938 N N . ASN A 1 254 ? -39.204 -1.458 26.106 1.00 68.25 254 ASN A N 1
ATOM 1939 C CA . ASN A 1 254 ? -38.740 -2.618 26.886 1.00 68.25 254 ASN A CA 1
ATOM 1940 C C . ASN A 1 254 ? -39.680 -3.839 26.866 1.00 68.25 254 ASN A C 1
ATOM 1942 O O . ASN A 1 254 ? -39.740 -4.588 27.837 1.00 68.25 254 ASN A O 1
ATOM 1946 N N . THR A 1 255 ? -40.409 -4.065 25.774 1.00 69.69 255 THR A N 1
ATOM 1947 C CA . THR A 1 255 ? -41.218 -5.279 25.588 1.00 69.69 255 THR A CA 1
ATOM 1948 C C . THR A 1 255 ? -40.643 -6.119 24.453 1.00 69.69 255 THR A C 1
ATOM 1950 O O . THR A 1 255 ? -40.394 -5.600 23.368 1.00 69.69 255 THR A O 1
ATOM 1953 N N . ILE A 1 256 ? -40.415 -7.410 24.705 1.00 67.94 256 ILE A N 1
ATOM 1954 C CA . ILE A 1 256 ? -39.987 -8.385 23.696 1.00 67.94 256 ILE A CA 1
ATOM 1955 C C . ILE A 1 256 ? -41.219 -9.198 23.308 1.00 67.94 256 ILE A C 1
ATOM 1957 O O . ILE A 1 256 ? -41.904 -9.735 24.171 1.00 67.94 256 ILE A O 1
ATOM 1961 N N . VAL A 1 257 ? -41.502 -9.266 22.011 1.00 73.31 257 VAL A N 1
ATOM 1962 C CA . VAL A 1 257 ? -42.577 -10.088 21.443 1.00 73.31 257 VAL A CA 1
ATOM 1963 C C . VAL A 1 257 ? -41.955 -11.101 20.495 1.00 73.31 257 VAL A C 1
ATOM 1965 O O . VAL A 1 257 ? -41.021 -10.782 19.756 1.00 73.31 257 VAL A O 1
ATOM 1968 N N . GLY A 1 258 ? -42.445 -12.333 20.538 1.00 73.44 258 GLY A N 1
ATOM 1969 C CA . GLY A 1 258 ? -41.917 -13.440 19.755 1.00 73.44 258 GLY A CA 1
ATOM 1970 C C . GLY A 1 258 ? -42.915 -14.588 19.697 1.00 73.44 258 GLY A C 1
ATOM 1971 O O . GLY A 1 258 ? -43.899 -14.605 20.430 1.00 73.44 258 GLY A O 1
ATOM 1972 N N . GLN A 1 259 ? -42.668 -15.528 18.794 1.00 77.25 259 GLN A N 1
ATOM 1973 C CA . GLN A 1 259 ? -43.486 -16.721 18.611 1.00 77.25 259 GLN A CA 1
ATOM 1974 C C . GLN A 1 259 ? -42.767 -17.917 19.240 1.00 77.25 259 GLN A C 1
ATOM 1976 O O . GLN A 1 259 ? -41.574 -18.106 19.000 1.00 77.25 259 GLN A O 1
ATOM 1981 N N . ILE A 1 260 ? -43.481 -18.717 20.031 1.00 73.94 260 ILE A N 1
ATOM 1982 C CA . ILE A 1 260 ? -42.947 -19.928 20.667 1.00 73.94 260 ILE A CA 1
ATOM 1983 C C . ILE A 1 260 ? -43.576 -21.147 19.985 1.00 73.94 260 ILE A C 1
ATOM 1985 O O . ILE A 1 260 ? -44.773 -21.149 19.686 1.00 73.94 260 ILE A O 1
ATOM 1989 N N . LEU A 1 261 ? -42.752 -22.156 19.696 1.00 79.06 261 LEU A N 1
ATOM 1990 C CA . LEU A 1 261 ? -43.176 -23.418 19.094 1.00 79.06 261 LEU A CA 1
ATOM 1991 C C . LEU A 1 261 ? -43.015 -24.561 20.102 1.00 79.06 261 LEU A C 1
ATOM 1993 O O . LEU A 1 261 ? -42.031 -24.584 20.839 1.00 79.06 261 LEU A O 1
ATOM 1997 N N . ASP A 1 262 ? -43.970 -25.488 20.107 1.00 77.62 262 ASP A N 1
ATOM 1998 C CA . ASP A 1 262 ? -43.911 -26.753 20.854 1.00 77.62 262 ASP A CA 1
ATOM 1999 C C . ASP A 1 262 ? -42.952 -27.764 20.185 1.00 77.62 262 ASP A C 1
ATOM 2001 O O . ASP A 1 262 ? -42.506 -27.534 19.053 1.00 77.62 262 ASP A O 1
ATOM 2005 N N . GLU A 1 263 ? -42.656 -28.896 20.835 1.00 81.31 263 GLU A N 1
ATOM 2006 C CA . GLU A 1 263 ? -41.767 -29.951 20.302 1.00 81.31 263 GLU A CA 1
ATOM 2007 C C . GLU A 1 263 ? -42.258 -30.516 18.952 1.00 81.31 263 GLU A C 1
ATOM 2009 O O . GLU A 1 263 ? -41.456 -30.909 18.101 1.00 81.31 263 GLU A O 1
ATOM 2014 N N . GLU A 1 264 ? -43.567 -30.464 18.693 1.00 76.88 264 GLU A N 1
ATOM 2015 C CA . GLU A 1 264 ? -44.194 -30.849 17.423 1.00 76.88 264 GLU A CA 1
ATOM 2016 C C . GLU A 1 264 ? -44.275 -29.702 16.395 1.00 76.88 264 GLU A C 1
ATOM 2018 O O . GLU A 1 264 ? -44.927 -29.839 15.355 1.00 76.88 264 GLU A O 1
ATOM 2023 N N . GLY A 1 265 ? -43.646 -28.554 16.667 1.00 73.12 265 GLY A N 1
ATOM 2024 C CA . GLY A 1 265 ? -43.603 -27.401 15.765 1.00 73.12 265 GLY A CA 1
ATOM 2025 C C . GLY A 1 265 ? -44.916 -26.617 15.674 1.00 73.12 265 GLY A C 1
ATOM 2026 O O . GLY A 1 265 ? -45.127 -25.880 14.709 1.00 73.12 265 GLY A O 1
ATOM 2027 N N . LYS A 1 266 ? -45.817 -26.767 16.653 1.00 76.50 266 LYS A N 1
ATOM 2028 C CA . LYS A 1 266 ? -47.069 -25.997 16.731 1.00 76.50 266 LYS A CA 1
ATOM 2029 C C . LYS A 1 266 ? -46.870 -24.690 17.484 1.00 76.50 266 LYS A C 1
ATOM 2031 O O . LYS A 1 266 ? -46.137 -24.645 18.461 1.00 76.50 266 LYS A O 1
ATOM 2036 N N . ILE A 1 267 ? -47.550 -23.638 17.036 1.00 75.38 267 ILE A N 1
ATOM 2037 C CA . ILE A 1 267 ? -47.531 -22.329 17.694 1.00 75.38 267 ILE A CA 1
ATOM 2038 C C . ILE A 1 267 ? -48.262 -22.443 19.031 1.00 75.38 267 ILE A C 1
ATOM 2040 O O . ILE A 1 267 ? -49.426 -22.844 19.058 1.00 75.38 267 ILE A O 1
ATOM 2044 N N . VAL A 1 268 ? -47.584 -22.086 20.119 1.00 69.69 268 VAL A N 1
ATOM 2045 C CA . VAL A 1 268 ? -48.191 -22.022 21.450 1.00 69.69 268 VAL A CA 1
ATOM 2046 C C . VAL A 1 268 ? -48.727 -20.611 21.663 1.00 69.69 268 VAL A C 1
ATOM 2048 O O . VAL A 1 268 ? -47.962 -19.646 21.665 1.00 69.69 268 VAL A O 1
ATOM 2051 N N . ASP A 1 269 ? -50.044 -20.489 21.818 1.00 66.50 269 ASP A N 1
ATOM 2052 C CA . ASP A 1 269 ? -50.689 -19.205 22.089 1.00 66.50 269 ASP A CA 1
ATOM 2053 C C . ASP A 1 269 ? -50.485 -18.784 23.558 1.00 66.50 269 ASP A C 1
ATOM 2055 O O . ASP A 1 269 ? -50.463 -19.622 24.462 1.00 66.50 269 ASP A O 1
ATOM 2059 N N . ALA A 1 270 ? -50.325 -17.479 23.791 1.00 63.78 270 ALA A N 1
ATOM 2060 C CA . ALA A 1 270 ? -50.184 -16.851 25.111 1.00 63.78 270 ALA A CA 1
ATOM 2061 C C . ALA A 1 270 ? -49.053 -17.385 26.027 1.00 63.78 270 ALA A C 1
ATOM 2063 O O . ALA A 1 270 ? -49.173 -17.359 27.255 1.00 63.78 270 ALA A O 1
ATOM 2064 N N . ALA A 1 271 ? -47.930 -17.831 25.461 1.00 64.44 271 ALA A N 1
ATOM 2065 C CA . ALA A 1 2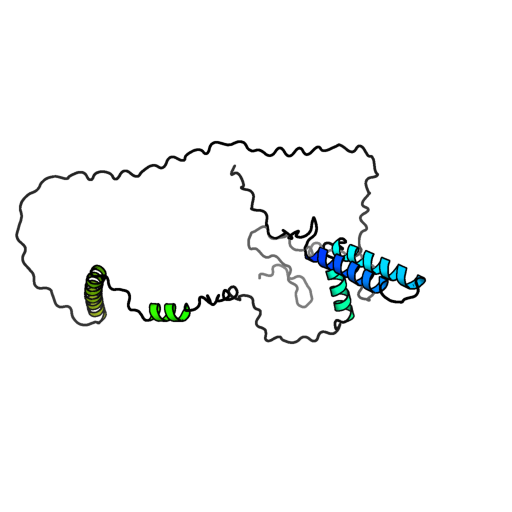71 ? -46.757 -18.201 26.251 1.00 64.44 271 ALA A CA 1
ATOM 2066 C C . ALA A 1 271 ? -46.077 -16.958 26.868 1.00 64.44 271 ALA A C 1
ATOM 2068 O O . ALA A 1 271 ? -45.722 -16.010 26.167 1.00 64.44 271 ALA A O 1
ATOM 2069 N N . ILE A 1 272 ? -45.905 -16.962 28.194 1.00 62.84 272 ILE A N 1
ATOM 2070 C CA . ILE A 1 272 ? -45.236 -15.894 28.954 1.00 62.84 272 ILE A CA 1
ATOM 2071 C C . ILE A 1 272 ? -43.762 -16.277 29.137 1.00 62.84 272 ILE A C 1
ATOM 2073 O O . ILE A 1 272 ? -43.472 -17.375 29.615 1.00 62.84 272 ILE A O 1
ATOM 2077 N N . ILE A 1 273 ? -42.859 -15.364 28.770 1.00 60.06 273 ILE A N 1
ATOM 2078 C CA . ILE A 1 273 ? -41.396 -15.447 28.944 1.00 60.06 273 ILE A CA 1
ATOM 2079 C C . ILE A 1 273 ? -40.921 -14.446 29.992 1.00 60.06 273 ILE A C 1
ATOM 2081 O O . ILE A 1 273 ? -41.463 -13.317 30.007 1.00 60.06 273 ILE A O 1
#

Radius of gyration: 41.93 Å; chains: 1; bounding box: 77×80×116 Å

Organism: NCBI:txid1618575